Protein AF-A0A3M0LXB8-F1 (afdb_monomer_lite)

Secondary structure (DSSP, 8-state):
-HHHHTTSS-TTT--EEEE-SSPPPTTSTTGGGBTT--HHHHHHHHHHHHHHHHH---TTTHHHHHHHHTS-HHHHHHHHHTEEEE-S---HHHHHHHHHHHTTTTSTT-HHHHHHHHHHHHHHHHHHHHH-SS-----HHHHHHHHHHHHHHHSTT-PPPPPGGGGTPPPP-GGGGGSHHHHHHHHTT--HHHHHHHHHHHHHHHHHHHHHHHTT-S-TTHHHHHHHHHHHHHHHHHHH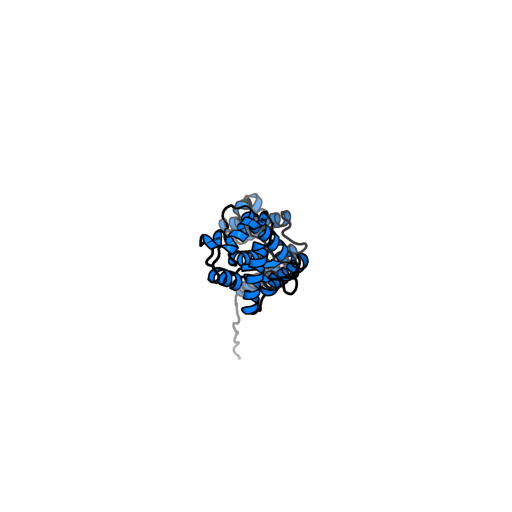HHHHHS---------PPP-

Foldseek 3Di:
DCCPVVVVDDLQPDAAEAEELADDDPPALQVLQAPPHDLVSLVSSLVNLLVCLVPDPDPVCVVVSVVQNPDDPVRNSSNSVRYHYHYNDDDPVVVLVVQLVVLCVLAPPCSSVLSVQLVVVVVVVVVCQVPDPDRDDDDPVVSVVSSNVSSLLNDLPRQDQDDLVVLPFDFDDPVCCPPPVLVVCVVVPPDPVVSRVVSRVVSSVVSSVVVCVVVVVADPCSVVVVVVVVVVVVVVVVVVVVVVPPDPPDPPPPDDDDD

Structure (mmCIF, N/CA/C/O backbone):
data_AF-A0A3M0LXB8-F1
#
_entry.id   AF-A0A3M0LXB8-F1
#
loop_
_atom_site.group_PDB
_atom_site.id
_atom_site.type_symbol
_atom_site.label_atom_id
_atom_site.label_alt_id
_atom_site.label_comp_id
_atom_site.label_asym_id
_atom_site.label_entity_id
_atom_site.label_seq_id
_atom_site.pdbx_PDB_ins_code
_atom_site.Cartn_x
_atom_site.Cartn_y
_atom_site.Cartn_z
_atom_site.occupancy
_atom_site.B_iso_or_equiv
_atom_site.auth_seq_id
_atom_site.auth_comp_id
_atom_site.auth_asym_id
_atom_site.auth_atom_id
_atom_site.pdbx_PDB_model_num
ATOM 1 N N . MET A 1 1 ? -9.587 6.852 24.096 1.00 47.56 1 MET A N 1
ATOM 2 C CA . MET A 1 1 ? -10.316 7.383 25.272 1.00 47.56 1 MET A CA 1
ATOM 3 C C . MET A 1 1 ? -10.058 8.865 25.487 1.00 47.56 1 MET A C 1
ATOM 5 O O . MET A 1 1 ? -11.022 9.609 25.468 1.00 47.56 1 MET A O 1
ATOM 9 N N . GLU A 1 2 ? -8.804 9.324 25.607 1.00 36.81 2 GLU A N 1
ATOM 10 C CA . GLU A 1 2 ? -8.502 10.775 25.663 1.00 36.81 2 GLU A CA 1
ATOM 11 C C . GLU A 1 2 ? -9.034 11.530 24.451 1.00 36.81 2 GLU A C 1
ATOM 13 O O . GLU A 1 2 ? -9.720 12.532 24.594 1.00 36.81 2 GLU A O 1
ATOM 18 N N . SER A 1 3 ? -8.842 10.956 23.271 1.00 44.88 3 SER A N 1
ATOM 19 C CA . SER A 1 3 ? -9.341 11.473 22.000 1.00 44.88 3 SER A CA 1
ATOM 20 C C . SER A 1 3 ? -10.872 11.392 21.836 1.00 44.88 3 SER A C 1
ATOM 22 O O . SER A 1 3 ? -11.422 12.080 20.984 1.00 44.88 3 SER A O 1
ATOM 24 N N . PHE A 1 4 ? -11.564 10.569 22.639 1.00 44.84 4 PHE A N 1
ATOM 25 C CA . PHE A 1 4 ? -13.033 10.440 22.622 1.00 44.84 4 PHE A CA 1
ATOM 26 C C . PHE A 1 4 ? -13.672 11.574 23.433 1.00 44.84 4 PHE A C 1
ATOM 28 O O . PHE A 1 4 ? -14.534 12.282 22.932 1.00 44.84 4 PHE A O 1
ATOM 35 N N . SER A 1 5 ? -13.164 11.822 24.645 1.00 47.28 5 SER A N 1
ATOM 36 C CA . SER A 1 5 ? -13.584 12.952 25.485 1.00 47.28 5 SER A CA 1
ATOM 37 C C . SER A 1 5 ? -13.097 14.314 24.970 1.00 47.28 5 SER A C 1
ATOM 39 O O . SER A 1 5 ? -13.725 15.328 25.243 1.00 47.28 5 SER A O 1
ATOM 41 N N . ALA A 1 6 ? -11.986 14.354 24.224 1.00 48.44 6 ALA A N 1
ATOM 42 C CA . ALA A 1 6 ? -11.424 15.580 23.650 1.00 48.44 6 ALA A CA 1
ATOM 43 C C . ALA A 1 6 ? -12.014 15.961 22.274 1.00 48.44 6 ALA A C 1
ATOM 45 O O . ALA A 1 6 ? -11.544 16.914 21.659 1.00 48.44 6 ALA A O 1
ATOM 46 N N . GLY A 1 7 ? -13.001 15.216 21.756 1.00 45.47 7 GLY A N 1
ATOM 47 C CA . GLY A 1 7 ? -13.642 15.504 20.463 1.00 45.47 7 GLY A CA 1
ATOM 48 C C . GLY A 1 7 ? -12.768 15.254 19.225 1.00 45.47 7 GLY A C 1
ATOM 49 O O . GLY A 1 7 ? -13.168 15.603 18.117 1.00 45.47 7 GLY A O 1
ATOM 50 N N . VAL A 1 8 ? -11.596 14.631 19.387 1.00 51.31 8 VAL A N 1
ATOM 51 C CA . VAL A 1 8 ? -10.677 14.279 18.287 1.00 51.31 8 VAL A CA 1
ATOM 52 C C . VAL A 1 8 ? -11.282 13.193 17.387 1.00 51.31 8 VAL A C 1
ATOM 54 O O . VAL A 1 8 ? -11.020 13.166 16.188 1.00 51.31 8 VAL A O 1
ATOM 57 N N . PHE A 1 9 ? -12.148 12.335 17.936 1.00 55.62 9 PHE A N 1
ATOM 58 C CA . PHE A 1 9 ? -12.955 11.391 17.164 1.00 55.62 9 PHE A CA 1
ATOM 59 C C . PHE A 1 9 ? -14.442 11.629 17.426 1.00 55.62 9 PHE A C 1
ATOM 61 O O . PHE A 1 9 ? -14.906 11.516 18.558 1.00 55.62 9 PHE A O 1
ATOM 68 N N . GLN A 1 10 ? -15.206 11.920 16.371 1.00 62.25 10 GLN A N 1
ATOM 69 C CA . GLN A 1 10 ? -16.665 11.939 16.451 1.00 62.25 10 GLN A CA 1
ATOM 70 C C . GLN A 1 10 ? -17.151 10.489 16.475 1.00 62.25 10 GLN A C 1
ATOM 72 O O . GLN A 1 10 ? -17.112 9.813 15.450 1.00 62.25 10 GLN A O 1
ATOM 77 N N . ALA A 1 11 ? -17.611 10.007 17.633 1.00 61.38 11 ALA A N 1
ATOM 78 C CA . ALA A 1 11 ? -18.134 8.645 17.803 1.00 61.38 11 ALA A CA 1
ATOM 79 C C . ALA A 1 11 ? -19.210 8.284 16.759 1.00 61.38 11 ALA A C 1
ATOM 81 O O . ALA A 1 11 ? -19.316 7.144 16.321 1.00 61.38 11 ALA A O 1
ATOM 82 N N . GLU A 1 12 ? -19.962 9.286 16.299 1.00 66.50 12 GLU A N 1
ATOM 83 C CA . GLU A 1 12 ? -20.973 9.157 15.249 1.00 66.50 12 GLU A CA 1
ATOM 84 C C . GLU A 1 12 ? -20.409 8.908 13.841 1.00 66.50 12 GLU A C 1
ATOM 86 O O . GLU A 1 12 ? -21.150 8.460 12.965 1.00 66.50 12 GLU A O 1
ATOM 91 N N . LYS A 1 13 ? -19.121 9.174 13.599 1.00 77.56 13 LYS A N 1
ATOM 92 C CA . LYS A 1 13 ? -18.469 9.061 12.279 1.00 77.56 13 LYS A CA 1
ATOM 93 C C . LYS A 1 13 ? -17.273 8.111 12.256 1.00 77.56 13 LYS A C 1
ATOM 95 O O . LYS A 1 13 ? -16.813 7.756 11.176 1.00 77.56 13 LYS A O 1
ATOM 100 N N . THR A 1 14 ? -16.788 7.683 13.417 1.00 81.94 14 THR A N 1
ATOM 101 C CA . THR A 1 14 ? -15.665 6.750 13.532 1.00 81.94 14 THR A CA 1
ATOM 102 C C . THR A 1 14 ? -16.172 5.331 13.769 1.00 81.94 14 THR A C 1
ATOM 104 O O . THR A 1 14 ? -17.026 5.108 14.625 1.00 81.94 14 THR A O 1
ATOM 107 N N . THR A 1 15 ? -15.621 4.372 13.026 1.00 85.81 15 THR A N 1
ATOM 108 C CA . THR A 1 15 ? -15.807 2.936 13.281 1.00 85.81 15 THR A CA 1
ATOM 109 C C . THR A 1 15 ? -14.507 2.375 13.843 1.00 85.81 15 THR A C 1
ATOM 111 O O . THR A 1 15 ? -13.428 2.690 13.343 1.00 85.81 15 THR A O 1
ATOM 114 N N . PHE A 1 16 ? -14.609 1.585 14.904 1.00 88.31 16 PHE A N 1
ATOM 115 C CA . PHE A 1 16 ? -13.487 0.977 15.603 1.00 88.31 16 PHE A CA 1
ATOM 116 C C . PHE A 1 16 ? -13.413 -0.502 15.251 1.00 88.31 16 PHE A C 1
ATOM 118 O O . PHE A 1 16 ? -14.396 -1.233 15.373 1.00 88.31 16 PHE A O 1
ATOM 125 N N . PHE A 1 17 ? -12.225 -0.946 14.865 1.00 89.19 17 PHE A N 1
ATOM 126 C CA . PHE A 1 17 ? -11.956 -2.339 14.556 1.00 89.19 17 PHE A CA 1
ATOM 127 C C . PHE A 1 17 ? -10.889 -2.860 15.509 1.00 89.19 17 PHE A C 1
ATOM 129 O O . PHE A 1 17 ? -9.810 -2.277 15.616 1.00 89.19 17 PHE A O 1
ATOM 136 N N . LEU A 1 18 ? -11.203 -3.943 16.214 1.00 90.12 18 LEU A N 1
ATOM 137 C CA . LEU A 1 18 ? -10.225 -4.706 16.976 1.00 90.12 18 LEU A CA 1
ATOM 138 C C . LEU A 1 18 ? -9.919 -5.976 16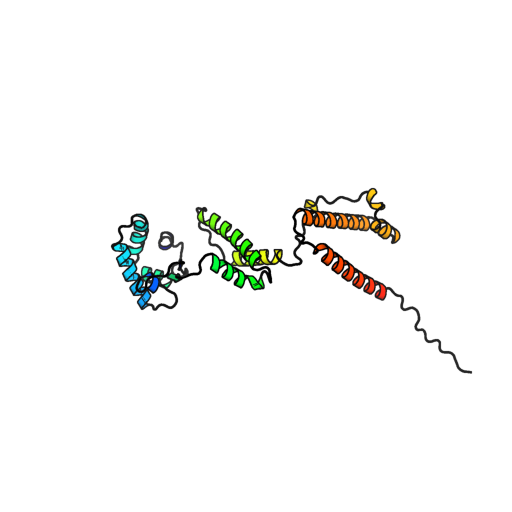.190 1.00 90.12 18 LEU A C 1
ATOM 140 O O . LEU A 1 18 ? -10.786 -6.835 16.057 1.00 90.12 18 LEU A O 1
ATOM 144 N N . ILE A 1 19 ? -8.698 -6.081 15.681 1.00 87.88 19 ILE A N 1
ATOM 145 C CA . ILE A 1 19 ? -8.245 -7.230 14.896 1.00 87.88 19 ILE A CA 1
ATOM 146 C C . ILE A 1 19 ? -7.300 -8.052 15.769 1.00 87.88 19 ILE A C 1
ATOM 148 O O . ILE A 1 19 ? -6.373 -7.505 16.369 1.00 87.88 19 ILE A O 1
ATOM 152 N N . THR A 1 20 ? -7.550 -9.355 15.874 1.00 86.25 20 THR A N 1
ATOM 153 C CA . THR A 1 20 ? -6.728 -10.272 16.668 1.00 86.25 20 THR A CA 1
ATOM 154 C C . THR A 1 20 ? -6.605 -11.638 15.999 1.00 86.25 20 THR A C 1
ATOM 156 O O . THR A 1 20 ? -7.551 -12.152 15.405 1.00 86.25 20 THR A O 1
ATOM 159 N N . THR A 1 21 ? -5.424 -12.242 16.124 1.00 86.06 21 THR A N 1
ATOM 160 C CA . THR A 1 21 ? -5.152 -13.614 15.670 1.00 86.06 21 THR A CA 1
ATOM 161 C C . THR A 1 21 ? -5.682 -14.663 16.649 1.00 86.06 21 THR A C 1
ATOM 163 O O . THR A 1 21 ? -5.862 -15.820 16.284 1.00 86.06 21 THR A O 1
ATOM 166 N N . ALA A 1 22 ? -5.959 -14.280 17.900 1.00 87.06 22 ALA A N 1
ATOM 167 C CA . ALA A 1 22 ? -6.563 -15.169 18.887 1.00 87.06 22 ALA A CA 1
ATOM 168 C C . ALA A 1 22 ? -8.074 -15.293 18.659 1.00 87.06 22 ALA A C 1
ATOM 170 O O . ALA A 1 22 ? -8.728 -14.329 18.273 1.00 87.06 22 ALA A O 1
ATOM 171 N N . THR A 1 23 ? -8.653 -16.454 18.958 1.00 88.75 23 THR A N 1
ATOM 172 C CA . THR A 1 23 ? -10.110 -16.636 18.944 1.00 88.75 23 THR A CA 1
ATOM 173 C C . THR A 1 23 ? -10.720 -16.141 20.255 1.00 88.75 23 THR A C 1
ATOM 175 O O . THR A 1 23 ? -10.297 -16.537 21.344 1.00 88.75 23 THR A O 1
ATOM 178 N N . ALA A 1 24 ? -11.745 -15.295 20.169 1.00 89.94 24 ALA A N 1
ATOM 179 C CA . ALA A 1 24 ? -12.513 -14.860 21.323 1.00 89.94 24 ALA A CA 1
ATOM 180 C C . ALA A 1 24 ? -13.326 -16.033 21.891 1.00 89.94 24 ALA A C 1
ATOM 182 O O . ALA A 1 24 ? -14.064 -16.720 21.176 1.00 89.94 24 ALA A O 1
ATOM 183 N N . VAL A 1 25 ? -13.213 -16.244 23.203 1.00 91.56 25 VAL A N 1
ATOM 184 C CA . VAL A 1 25 ? -13.928 -17.316 23.906 1.00 91.56 25 VAL A CA 1
ATOM 185 C C . VAL A 1 25 ? -15.437 -17.098 23.787 1.00 91.56 25 VAL A C 1
ATOM 187 O O . VAL A 1 25 ? -15.925 -15.975 23.945 1.00 91.56 25 VAL A O 1
ATOM 190 N N . ALA A 1 26 ? -16.188 -18.167 23.521 1.00 87.69 26 ALA A N 1
ATOM 191 C CA . ALA A 1 26 ? -17.645 -18.106 23.439 1.00 87.69 26 ALA A CA 1
ATOM 192 C C . ALA A 1 26 ? -18.253 -17.539 24.736 1.00 87.69 26 ALA A C 1
ATOM 194 O O . ALA A 1 26 ? -17.826 -17.884 25.835 1.00 87.69 26 ALA A O 1
ATOM 195 N N . GLY A 1 27 ? -19.231 -16.641 24.604 1.00 86.69 27 GLY A N 1
ATOM 196 C CA . GLY A 1 27 ? -19.863 -15.962 25.743 1.00 86.69 27 GLY A CA 1
ATOM 197 C C . GLY A 1 27 ? -19.048 -14.814 26.351 1.00 86.69 27 GLY A C 1
ATOM 198 O O . GLY A 1 27 ? -19.575 -14.092 27.190 1.00 86.69 27 GLY A O 1
ATOM 199 N N . SER A 1 28 ? -17.802 -14.594 25.915 1.00 91.00 28 SER A N 1
ATOM 200 C CA . SER A 1 28 ? -17.034 -13.410 26.315 1.00 91.00 28 SER A CA 1
ATOM 201 C C . SER A 1 28 ? -17.601 -12.127 25.701 1.00 91.00 28 SER A C 1
ATOM 203 O O . SER A 1 28 ? -18.252 -12.151 24.652 1.00 91.00 28 SER A O 1
ATOM 205 N N . ALA A 1 29 ? -17.275 -10.985 26.312 1.00 91.50 29 ALA A N 1
ATOM 206 C CA . ALA A 1 29 ? -17.636 -9.678 25.770 1.00 91.50 29 ALA A CA 1
ATOM 207 C C . ALA A 1 29 ? -17.135 -9.475 24.329 1.00 91.50 29 ALA A C 1
ATOM 209 O O . ALA A 1 29 ? -17.855 -8.932 23.499 1.00 91.50 29 ALA A O 1
ATOM 210 N N . LEU A 1 30 ? -15.925 -9.952 24.008 1.00 91.12 30 LEU A N 1
ATOM 211 C CA . LEU A 1 30 ? -15.340 -9.810 22.671 1.00 91.12 30 LEU A CA 1
ATOM 212 C C . LEU A 1 30 ? -16.082 -10.642 21.619 1.00 91.12 30 LEU A C 1
ATOM 214 O O . LEU A 1 30 ? -16.322 -10.152 20.519 1.00 91.12 30 LEU A O 1
ATOM 218 N N . ALA A 1 31 ? -16.513 -11.861 21.960 1.00 92.06 31 ALA A N 1
ATOM 219 C CA . ALA A 1 31 ? -17.315 -12.685 21.052 1.00 92.06 31 ALA A CA 1
ATOM 220 C C . ALA A 1 31 ? -18.673 -12.034 20.728 1.00 92.06 31 ALA A C 1
ATOM 222 O O . ALA A 1 31 ? -19.192 -12.198 19.625 1.00 92.06 31 ALA A O 1
ATOM 223 N N . LYS A 1 32 ? -19.218 -11.248 21.665 1.00 93.25 32 LYS A N 1
ATOM 224 C CA . LYS A 1 32 ? -20.461 -10.474 21.513 1.00 93.25 32 LYS A CA 1
ATOM 225 C C . LYS A 1 32 ? -20.290 -9.132 20.791 1.00 93.25 32 LYS A C 1
ATOM 227 O O . LYS A 1 32 ? -21.259 -8.395 20.631 1.00 93.25 32 LYS A O 1
ATOM 232 N N . LEU A 1 33 ? -19.078 -8.827 20.330 1.00 93.06 33 LEU A N 1
ATOM 233 C CA . LEU A 1 33 ? -18.763 -7.664 19.497 1.00 93.06 33 LEU A CA 1
ATOM 234 C C . LEU A 1 33 ? -18.306 -8.060 18.083 1.00 93.06 33 LEU A C 1
ATOM 236 O O . LEU A 1 33 ? -17.822 -7.205 17.342 1.00 93.06 33 LEU A O 1
ATOM 240 N N . ARG A 1 34 ? -18.457 -9.335 17.695 1.00 92.56 34 ARG A N 1
ATOM 241 C CA . ARG A 1 34 ? -18.160 -9.813 16.336 1.00 92.56 34 ARG A CA 1
ATOM 242 C C . ARG A 1 34 ? -19.047 -9.152 15.280 1.00 92.56 34 ARG A C 1
ATOM 244 O O . ARG A 1 34 ? -20.083 -8.553 15.575 1.00 92.56 34 ARG A O 1
ATOM 251 N N . GLU A 1 35 ? -18.645 -9.275 14.023 1.00 87.88 35 GLU A N 1
ATOM 252 C CA . GLU A 1 35 ? -19.483 -8.865 12.901 1.00 87.88 35 GLU A CA 1
ATOM 253 C C . GLU A 1 35 ? -20.816 -9.644 12.885 1.00 87.88 35 GLU A C 1
ATOM 255 O O . GLU A 1 35 ? -20.870 -10.825 13.223 1.00 87.88 35 GLU A O 1
ATOM 260 N N . GLY A 1 36 ? -21.917 -8.966 12.544 1.00 84.62 36 GLY A N 1
ATOM 261 C CA . GLY A 1 36 ? -23.245 -9.587 12.416 1.00 84.62 36 GLY A CA 1
ATOM 262 C C . GLY A 1 36 ? -23.999 -9.882 13.723 1.00 84.62 36 GLY A C 1
ATOM 263 O O . GLY A 1 36 ? -25.126 -10.372 13.665 1.00 84.62 36 GLY A O 1
ATOM 264 N N . VAL A 1 37 ? -23.435 -9.570 14.895 1.00 88.69 37 VAL A N 1
ATOM 265 C CA . VAL A 1 37 ? -24.106 -9.770 16.196 1.00 88.69 37 VAL A CA 1
ATOM 266 C C . VAL A 1 37 ? -25.282 -8.813 16.418 1.00 88.69 37 VAL A C 1
ATOM 268 O O . VAL A 1 37 ? -25.315 -7.691 15.899 1.00 88.69 37 VAL A O 1
ATOM 271 N N . SER A 1 38 ? -26.245 -9.242 17.235 1.00 90.94 38 SER A N 1
ATOM 272 C CA . SER A 1 38 ? -27.451 -8.463 17.524 1.00 90.94 38 SER A CA 1
ATOM 273 C C . SER A 1 38 ? -27.174 -7.262 18.441 1.00 90.94 38 SER A C 1
ATOM 275 O O . SER A 1 38 ? -26.176 -7.207 19.161 1.00 90.94 38 SER A O 1
ATOM 277 N N . GLN A 1 39 ? -28.095 -6.291 18.478 1.00 87.44 39 GLN A N 1
ATOM 278 C CA . GLN A 1 39 ? -28.020 -5.187 19.450 1.00 87.44 39 GLN A CA 1
ATOM 279 C C . GLN A 1 39 ? -28.103 -5.680 20.902 1.00 87.44 39 GLN A C 1
ATOM 281 O O . GLN A 1 39 ? -27.520 -5.070 21.797 1.00 87.44 39 GLN A O 1
ATOM 286 N N . GLN A 1 40 ? -28.789 -6.803 21.133 1.00 89.12 40 GLN A N 1
ATOM 287 C CA . GLN A 1 40 ? -28.869 -7.431 22.447 1.00 89.12 40 GLN A CA 1
ATOM 288 C C . GLN A 1 40 ? -27.506 -7.993 22.876 1.00 89.12 40 GLN A C 1
ATOM 290 O O . GLN A 1 40 ? -27.078 -7.750 24.002 1.00 89.12 40 GLN A O 1
ATOM 295 N N . ASP A 1 41 ? -26.772 -8.637 21.964 1.00 91.75 41 ASP A N 1
ATOM 296 C CA . ASP A 1 41 ? -25.408 -9.106 22.236 1.00 91.75 41 ASP A CA 1
ATOM 297 C C . ASP A 1 41 ? -24.471 -7.951 22.589 1.00 91.75 41 ASP A C 1
ATOM 299 O O . ASP A 1 41 ? -23.708 -8.047 23.547 1.00 91.75 41 ASP A O 1
ATOM 303 N N . ARG A 1 42 ? -24.569 -6.824 21.874 1.00 91.50 42 ARG A N 1
ATOM 304 C CA . ARG A 1 42 ? -23.755 -5.631 22.163 1.00 91.50 42 ARG A CA 1
ATOM 305 C C . ARG A 1 42 ? -24.072 -5.023 23.529 1.00 91.50 42 ARG A C 1
ATOM 307 O O . ARG A 1 42 ? -23.169 -4.513 24.189 1.00 91.50 42 ARG A O 1
ATOM 314 N N . LYS A 1 43 ? -25.332 -5.090 23.970 1.00 91.06 43 LYS A N 1
ATOM 315 C CA . LYS A 1 43 ? -25.731 -4.674 25.320 1.00 91.06 43 LYS A CA 1
ATOM 316 C C . LYS A 1 43 ? -25.145 -5.607 26.381 1.00 91.06 43 LYS A C 1
ATOM 318 O O . LYS A 1 43 ? -24.548 -5.134 27.337 1.00 91.06 43 LYS A O 1
ATOM 323 N N . GLU A 1 44 ? -25.230 -6.915 26.174 1.00 92.81 44 GLU A N 1
ATOM 324 C CA . GLU A 1 44 ? -24.613 -7.892 27.077 1.00 92.81 44 GLU A CA 1
ATOM 325 C C . GLU A 1 44 ? -23.082 -7.751 27.113 1.00 92.81 44 GLU A C 1
ATOM 327 O O . GLU A 1 44 ? -22.469 -7.886 28.170 1.00 92.81 44 GLU A O 1
ATOM 332 N N . ALA A 1 45 ? -22.452 -7.405 25.986 1.00 93.31 45 ALA A N 1
ATOM 333 C CA . ALA A 1 45 ? -21.031 -7.073 25.945 1.00 93.31 45 ALA A CA 1
ATOM 334 C C . ALA A 1 45 ? -20.701 -5.844 26.805 1.00 93.31 45 ALA A C 1
ATOM 336 O O . ALA A 1 45 ? -19.676 -5.846 27.484 1.00 93.31 45 ALA A O 1
ATOM 337 N N . LEU A 1 46 ? -21.556 -4.812 26.805 1.00 93.50 46 LEU A N 1
ATOM 338 C CA . LEU A 1 46 ? -21.383 -3.630 27.654 1.00 93.50 46 LEU A CA 1
ATOM 339 C C . LEU A 1 46 ? -21.378 -4.003 29.137 1.00 93.50 46 LEU A C 1
ATOM 341 O O . LEU A 1 46 ? -20.490 -3.564 29.871 1.00 93.50 46 LEU A O 1
ATOM 345 N N . ASP A 1 47 ? -22.344 -4.818 29.555 1.00 93.38 47 ASP A N 1
ATOM 346 C CA . ASP A 1 47 ? -22.493 -5.241 30.947 1.00 93.38 47 ASP A CA 1
ATOM 347 C C . ASP A 1 47 ? -21.264 -6.049 31.399 1.00 93.38 47 ASP A C 1
ATOM 349 O O . ASP A 1 47 ? -20.648 -5.730 32.418 1.00 93.38 47 ASP A O 1
ATOM 353 N N . LEU A 1 48 ? -20.821 -7.008 30.575 1.00 94.06 48 LEU A N 1
ATOM 354 C CA . LEU A 1 48 ? -19.608 -7.795 30.825 1.00 94.06 48 LEU A CA 1
ATOM 355 C C . LEU A 1 48 ? -18.339 -6.926 30.884 1.00 94.06 48 LEU A C 1
ATOM 357 O O . LEU A 1 48 ? -17.466 -7.158 31.720 1.00 94.06 48 LEU A O 1
ATOM 361 N N . LEU A 1 49 ? -18.216 -5.919 30.011 1.00 93.00 49 LEU A N 1
ATOM 362 C CA . LEU A 1 49 ? -17.065 -5.009 30.006 1.00 93.00 49 LEU A CA 1
ATOM 363 C C . LEU A 1 49 ? -17.048 -4.089 31.225 1.00 93.00 49 LEU A C 1
ATOM 365 O O . LEU A 1 49 ? -15.968 -3.806 31.741 1.00 93.00 49 LEU A O 1
ATOM 369 N N . ARG A 1 50 ? -18.210 -3.618 31.689 1.00 93.69 50 ARG A N 1
ATOM 370 C CA . ARG A 1 50 ? -18.309 -2.803 32.909 1.00 93.69 50 ARG A CA 1
ATOM 371 C C . ARG A 1 50 ? -17.961 -3.615 34.145 1.00 93.69 50 ARG A C 1
ATOM 373 O O . ARG A 1 50 ? -17.114 -3.172 34.914 1.00 93.69 50 ARG A O 1
ATOM 380 N N . GLN A 1 51 ? -18.507 -4.823 34.262 1.00 93.50 51 GLN A N 1
ATOM 381 C CA . GLN A 1 51 ? -18.160 -5.741 35.342 1.00 93.50 51 GLN A CA 1
ATOM 382 C C . GLN A 1 51 ? -16.646 -6.006 35.376 1.00 93.50 51 GLN A C 1
ATOM 384 O O . GLN A 1 51 ? -15.993 -5.779 36.392 1.00 93.50 51 GLN A O 1
ATOM 389 N N . ALA A 1 52 ? -16.053 -6.379 34.237 1.00 91.50 52 ALA A N 1
ATOM 390 C CA . ALA A 1 52 ? -14.609 -6.590 34.146 1.00 91.50 52 ALA A CA 1
ATOM 391 C C . ALA A 1 52 ? -13.803 -5.310 34.444 1.00 91.50 52 ALA A C 1
ATOM 393 O O . ALA A 1 52 ? -12.693 -5.373 34.982 1.00 91.50 52 ALA A O 1
ATOM 394 N N . ALA A 1 53 ? -14.336 -4.136 34.093 1.00 90.56 53 ALA A N 1
ATOM 395 C CA . ALA A 1 53 ? -13.694 -2.863 34.379 1.00 90.56 53 ALA A CA 1
ATOM 396 C C . ALA A 1 53 ? -13.706 -2.512 35.876 1.00 90.56 53 ALA A C 1
ATOM 398 O O . ALA A 1 53 ? -12.764 -1.860 36.329 1.00 90.56 53 ALA A O 1
ATOM 399 N N . GLU A 1 54 ? -14.715 -2.945 36.627 1.00 91.81 54 GLU A N 1
ATOM 400 C CA . GLU A 1 54 ? -14.826 -2.753 38.078 1.00 91.81 54 GLU A CA 1
ATOM 401 C C . GLU A 1 54 ? -13.992 -3.776 38.860 1.00 91.81 54 GLU A C 1
ATOM 403 O O . GLU A 1 54 ? -13.258 -3.392 39.768 1.00 91.81 54 GLU A O 1
ATOM 408 N N . GLU A 1 55 ? -14.039 -5.050 38.465 1.00 92.38 55 GLU A N 1
ATOM 409 C CA . GLU A 1 55 ? -13.386 -6.164 39.173 1.00 92.38 55 GLU A CA 1
ATOM 410 C C . GLU A 1 55 ? -11.873 -6.261 38.927 1.00 92.38 55 GLU A C 1
ATOM 412 O O . GLU A 1 55 ? -11.164 -6.955 39.651 1.00 92.38 55 GLU A O 1
ATOM 417 N N . SER A 1 56 ? -11.347 -5.619 37.881 1.00 90.06 56 SER A N 1
ATOM 418 C CA . SER A 1 56 ? -9.935 -5.774 37.532 1.00 90.06 56 SER A CA 1
ATOM 419 C C . SER A 1 56 ? -8.996 -4.999 38.468 1.00 90.06 56 SER A C 1
ATOM 421 O O . SER A 1 56 ? -9.131 -3.793 38.678 1.00 90.06 56 SER A O 1
ATOM 423 N N . ASP A 1 57 ? -7.912 -5.647 38.889 1.00 89.12 57 ASP A N 1
ATOM 424 C CA . ASP A 1 57 ? -6.857 -5.017 39.700 1.00 89.12 57 ASP A CA 1
ATOM 425 C C . ASP A 1 57 ? -5.665 -4.526 38.859 1.00 89.12 57 ASP A C 1
ATOM 427 O O . ASP A 1 57 ? -4.651 -4.049 39.381 1.00 89.12 57 ASP A O 1
ATOM 431 N N . ASN A 1 58 ? -5.749 -4.644 37.527 1.00 89.50 58 ASN A N 1
ATOM 432 C CA . ASN A 1 58 ? -4.621 -4.349 36.651 1.00 89.50 58 ASN A CA 1
ATOM 433 C C . ASN A 1 58 ? -4.318 -2.841 36.632 1.00 89.50 58 ASN A C 1
ATOM 435 O O . ASN A 1 58 ? -5.123 -2.023 36.166 1.00 89.50 58 ASN A O 1
ATOM 439 N N . LYS A 1 59 ? -3.121 -2.486 37.114 1.00 88.44 59 LYS A N 1
ATOM 440 C CA . LYS A 1 59 ? -2.642 -1.103 37.220 1.00 88.44 59 LYS A CA 1
ATOM 441 C C . LYS A 1 59 ? -2.404 -0.443 35.858 1.00 88.44 59 LYS A C 1
ATOM 443 O O . LYS A 1 59 ? -2.603 0.762 35.747 1.00 88.44 59 LYS A O 1
ATOM 448 N N . MET A 1 60 ? -2.040 -1.206 34.822 1.00 86.94 60 MET A N 1
ATOM 449 C CA . MET A 1 60 ? -1.773 -0.664 33.480 1.00 86.94 60 MET A CA 1
ATOM 450 C C . MET A 1 60 ? -3.048 -0.169 32.789 1.00 86.94 60 MET A C 1
ATOM 452 O O . MET A 1 60 ? -3.016 0.823 32.068 1.00 86.94 60 MET A O 1
ATOM 456 N N . THR A 1 61 ? -4.187 -0.825 33.027 1.00 87.31 61 THR A N 1
ATOM 457 C CA . THR A 1 61 ? -5.467 -0.471 32.390 1.00 87.31 61 THR A CA 1
ATOM 458 C C . THR A 1 61 ? -6.352 0.420 33.263 1.00 87.31 61 THR A C 1
ATOM 460 O O . THR A 1 61 ? -7.382 0.899 32.789 1.00 87.31 61 THR A O 1
ATOM 463 N N . ALA A 1 62 ? -5.965 0.689 34.516 1.00 88.81 62 ALA A N 1
ATOM 464 C CA . ALA A 1 62 ? -6.775 1.420 35.496 1.00 88.81 62 ALA A CA 1
ATOM 465 C C . ALA A 1 62 ? -7.244 2.801 34.997 1.00 88.81 62 ALA A C 1
ATOM 467 O O . ALA A 1 62 ? -8.414 3.154 35.150 1.00 88.81 62 ALA A O 1
ATOM 468 N N . ALA A 1 63 ? -6.364 3.565 34.340 1.00 88.75 63 ALA A N 1
ATOM 469 C CA . ALA A 1 63 ? -6.713 4.876 33.789 1.00 88.75 63 ALA A CA 1
ATOM 470 C C . ALA A 1 63 ? -7.772 4.787 32.673 1.00 88.75 63 ALA A C 1
ATOM 472 O O . ALA A 1 63 ? -8.698 5.599 32.627 1.00 88.75 63 ALA A O 1
ATOM 473 N N . ALA A 1 64 ? -7.661 3.790 31.789 1.00 86.19 64 ALA A N 1
ATOM 474 C CA . ALA A 1 64 ? -8.618 3.564 30.709 1.00 86.19 64 ALA A CA 1
ATOM 475 C C . ALA A 1 64 ? -9.971 3.070 31.246 1.00 86.19 64 ALA A C 1
ATOM 477 O O . ALA A 1 64 ? -11.011 3.574 30.824 1.00 86.19 64 ALA A O 1
ATOM 478 N N . ARG A 1 65 ? -9.955 2.156 32.226 1.00 90.56 65 ARG A N 1
ATOM 479 C CA . ARG A 1 65 ? -11.162 1.647 32.897 1.00 90.56 65 ARG A CA 1
ATOM 480 C C . ARG A 1 65 ? -11.922 2.755 33.615 1.00 90.56 65 ARG A C 1
ATOM 482 O O . ARG A 1 65 ? -13.123 2.880 33.416 1.00 90.56 65 ARG A O 1
ATOM 489 N N . LYS A 1 66 ? -11.229 3.635 34.348 1.00 89.81 66 LYS A N 1
ATOM 490 C CA . LYS A 1 66 ? -11.861 4.795 35.002 1.00 89.81 66 LYS A CA 1
ATOM 491 C C . LYS A 1 66 ? -12.580 5.706 34.002 1.00 89.81 66 LYS A C 1
ATOM 493 O O . LYS A 1 66 ? -13.683 6.156 34.284 1.00 89.81 66 LYS A O 1
ATOM 498 N N . LYS A 1 67 ? -11.978 5.948 32.830 1.00 87.81 67 LYS A N 1
ATOM 499 C CA . LYS A 1 67 ? -12.607 6.732 31.749 1.00 87.81 67 LYS A CA 1
ATOM 500 C C . LYS A 1 67 ? -13.801 6.012 31.122 1.00 87.81 67 LYS A C 1
ATOM 502 O O . LYS A 1 67 ? -14.758 6.661 30.726 1.00 87.81 67 LYS A O 1
ATOM 507 N N . PHE A 1 68 ? -13.756 4.686 31.039 1.00 89.31 68 PHE A N 1
ATOM 508 C CA . PHE A 1 68 ? -14.867 3.884 30.526 1.00 89.31 68 PHE A CA 1
ATOM 509 C C . PHE A 1 68 ? -16.060 3.896 31.474 1.00 89.31 68 PHE A C 1
ATOM 511 O O . PHE A 1 68 ? -17.183 4.118 31.037 1.00 89.31 68 PHE A O 1
ATOM 518 N N . LEU A 1 69 ? -15.802 3.757 32.773 1.00 91.25 69 LEU A N 1
ATOM 519 C CA . LEU A 1 69 ? -16.830 3.825 33.810 1.00 91.25 69 LEU A CA 1
ATOM 520 C C . LEU A 1 69 ? -17.424 5.233 33.974 1.00 91.25 69 LEU A C 1
ATOM 522 O O . LEU A 1 69 ? -18.533 5.358 34.478 1.00 91.25 69 LEU A O 1
ATOM 526 N N . SER A 1 70 ? -16.729 6.289 33.534 1.00 91.75 70 SER A N 1
ATOM 527 C CA . SER A 1 70 ? -17.284 7.650 33.525 1.00 91.75 70 SER A CA 1
ATOM 528 C C . SER A 1 70 ? -18.200 7.957 32.336 1.00 91.75 70 SER A C 1
ATOM 530 O O . SER A 1 70 ? -18.799 9.029 32.325 1.00 91.75 70 SER A O 1
ATOM 532 N N . LEU A 1 71 ? -18.290 7.073 31.334 1.00 89.12 71 LEU A N 1
ATOM 533 C CA . LEU A 1 71 ? -19.205 7.254 30.205 1.00 89.12 71 LEU A CA 1
ATOM 534 C C . LEU A 1 71 ? -20.653 7.033 30.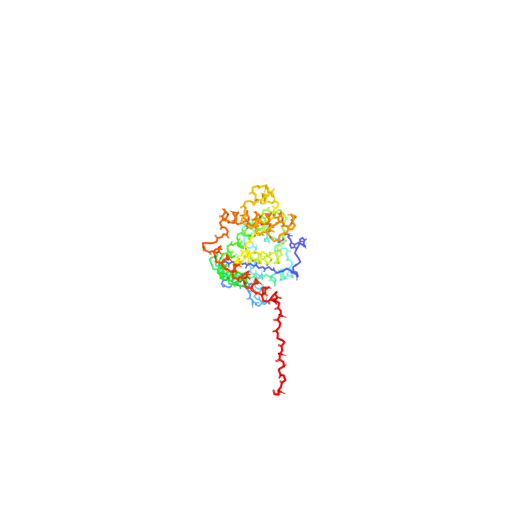648 1.00 89.12 71 LEU A C 1
ATOM 536 O O . LEU A 1 71 ? -20.958 6.087 31.382 1.00 89.12 71 LEU A O 1
ATOM 540 N N . THR A 1 72 ? -21.557 7.858 30.130 1.00 89.94 72 THR A N 1
ATOM 541 C CA . THR A 1 72 ? -22.998 7.619 30.250 1.00 89.94 72 THR A CA 1
ATOM 542 C C . THR A 1 72 ? -23.406 6.342 29.508 1.00 89.94 72 THR A C 1
ATOM 544 O O . THR A 1 72 ? -22.687 5.831 28.645 1.00 89.94 72 THR A O 1
ATOM 547 N N . ASP A 1 73 ? -24.586 5.813 29.833 1.00 88.44 73 ASP A N 1
ATOM 548 C CA . ASP A 1 73 ? -25.128 4.625 29.163 1.00 88.44 73 ASP A CA 1
ATOM 549 C C . ASP A 1 73 ? -25.247 4.804 27.647 1.00 88.44 73 ASP A C 1
ATOM 551 O O . ASP A 1 73 ? -24.927 3.889 26.889 1.00 88.44 73 ASP A O 1
ATOM 555 N N . ASP A 1 74 ? -25.663 5.987 27.202 1.00 87.50 74 ASP A N 1
ATOM 556 C CA . ASP A 1 74 ? -25.858 6.267 25.783 1.00 87.50 74 ASP A CA 1
ATOM 557 C C . ASP A 1 74 ? -24.521 6.417 25.046 1.00 87.50 74 ASP A C 1
ATOM 559 O O . ASP A 1 74 ? -24.356 5.865 23.956 1.00 87.50 74 ASP A O 1
ATOM 563 N N . GLU A 1 75 ? -23.522 7.059 25.661 1.00 88.12 75 GLU A N 1
ATOM 564 C CA . GLU A 1 75 ? -22.165 7.151 25.103 1.00 88.12 75 GLU A CA 1
ATOM 565 C C . GLU A 1 75 ? -21.499 5.777 24.983 1.00 88.12 75 GLU A C 1
ATOM 567 O O . GLU A 1 75 ? -20.883 5.466 23.959 1.00 88.12 75 GLU A O 1
ATOM 572 N N . ALA A 1 76 ? -21.636 4.932 26.008 1.00 88.81 76 ALA A N 1
ATOM 573 C CA . ALA A 1 76 ? -21.042 3.600 26.013 1.00 88.81 76 ALA A CA 1
ATOM 574 C C . ALA A 1 76 ? -21.703 2.677 24.974 1.00 88.81 76 ALA A C 1
ATOM 576 O O . ALA A 1 76 ? -21.008 1.942 24.265 1.00 88.81 76 ALA A O 1
ATOM 577 N N . ARG A 1 77 ? -23.033 2.761 24.818 1.00 89.62 77 ARG A N 1
ATOM 578 C CA . ARG A 1 77 ? -23.759 2.055 23.750 1.00 89.62 77 ARG A CA 1
ATOM 579 C C . ARG A 1 77 ? -23.355 2.549 22.369 1.00 89.62 77 ARG A C 1
ATOM 581 O O . ARG A 1 77 ? -23.129 1.722 21.488 1.00 89.62 77 ARG A O 1
ATOM 588 N N . LEU A 1 78 ? -23.220 3.862 22.172 1.00 88.50 78 LEU A N 1
ATOM 589 C CA . LEU A 1 78 ? -22.778 4.425 20.897 1.00 88.50 78 LEU A CA 1
ATOM 590 C C . LEU A 1 78 ? -21.376 3.919 20.532 1.00 88.50 78 LEU A C 1
ATOM 592 O O . LEU A 1 78 ? -21.180 3.425 19.421 1.00 88.50 78 LEU A O 1
ATOM 596 N N . LEU A 1 79 ? -20.434 3.952 21.478 1.00 88.94 79 LEU A N 1
ATOM 597 C CA . LEU A 1 79 ? -19.076 3.439 21.291 1.00 88.94 79 LEU A CA 1
ATOM 598 C C . LEU A 1 79 ? -19.072 1.960 20.876 1.00 88.94 79 LEU A C 1
ATOM 600 O O . LEU A 1 79 ? -18.451 1.596 19.874 1.00 88.94 79 LEU A O 1
ATOM 604 N N . LEU A 1 80 ? -19.789 1.105 21.611 1.00 90.25 80 LEU A N 1
ATOM 605 C CA . LEU A 1 80 ? -19.842 -0.327 21.309 1.00 90.25 80 LEU A CA 1
ATOM 606 C C . LEU A 1 80 ? -20.643 -0.644 20.049 1.00 90.25 80 LEU A C 1
ATOM 608 O O . LEU A 1 80 ? -20.321 -1.613 19.371 1.00 90.25 80 LEU A O 1
ATOM 612 N N . SER A 1 81 ? -21.627 0.174 19.668 1.00 88.94 81 SER A N 1
ATOM 613 C CA . SER A 1 81 ? -22.340 0.018 18.391 1.00 88.94 81 SER A CA 1
ATOM 614 C C . SER A 1 81 ? -21.425 0.210 17.177 1.00 88.94 81 SER A C 1
ATOM 616 O O . SER A 1 81 ? -21.698 -0.332 16.109 1.00 88.94 81 SER A O 1
ATOM 618 N N . ARG A 1 82 ? -20.325 0.952 17.353 1.00 89.75 82 ARG A N 1
ATOM 619 C CA . ARG A 1 82 ? -19.314 1.234 16.328 1.00 89.75 82 ARG A CA 1
ATOM 620 C C . ARG A 1 82 ? -18.036 0.432 16.501 1.00 89.75 82 ARG A C 1
ATOM 622 O O . ARG A 1 82 ? -17.082 0.683 15.777 1.00 89.75 82 ARG A O 1
ATOM 629 N N . THR A 1 83 ? -18.002 -0.500 17.446 1.00 91.56 83 THR A N 1
ATOM 630 C CA . THR A 1 83 ? -16.841 -1.354 17.689 1.00 91.56 83 THR A CA 1
ATOM 631 C C . THR A 1 83 ? -17.118 -2.746 17.145 1.00 91.56 83 THR A C 1
ATOM 633 O O . THR A 1 83 ? -18.096 -3.376 17.542 1.00 91.56 83 THR A O 1
ATOM 636 N N . THR A 1 84 ? -16.259 -3.236 16.260 1.00 93.62 84 THR A N 1
ATOM 637 C CA . THR A 1 84 ? -16.355 -4.586 15.696 1.00 93.62 84 THR A CA 1
ATOM 638 C C . THR A 1 84 ? -15.062 -5.340 15.966 1.00 93.62 84 THR A C 1
ATOM 640 O O . THR A 1 84 ? -13.967 -4.807 15.779 1.00 93.62 84 THR A O 1
ATOM 643 N N . VAL A 1 85 ? -15.194 -6.577 16.437 1.00 93.00 85 VAL A N 1
ATOM 644 C CA . VAL A 1 85 ? -14.076 -7.481 16.704 1.00 93.00 85 VAL A CA 1
ATOM 645 C C . VAL A 1 85 ? -13.960 -8.475 15.555 1.00 93.00 85 VAL A C 1
ATOM 647 O O . VAL A 1 85 ? -14.904 -9.212 15.277 1.00 93.00 85 VAL A O 1
ATOM 650 N N . TYR A 1 86 ? -12.788 -8.506 14.930 1.00 89.81 86 TYR A N 1
ATOM 651 C CA . TYR A 1 86 ? -12.372 -9.547 13.999 1.00 89.81 86 TYR A CA 1
ATOM 652 C C . TYR A 1 86 ? -11.361 -10.435 14.716 1.00 89.81 86 TYR A C 1
ATOM 654 O O . TYR A 1 86 ? -10.190 -10.078 14.867 1.00 89.81 86 TYR A O 1
ATOM 662 N N . ASP A 1 87 ? -11.842 -11.558 15.232 1.00 88.19 87 ASP A N 1
ATOM 663 C CA . ASP A 1 87 ? -11.015 -12.581 15.852 1.00 88.19 87 ASP A CA 1
ATOM 664 C C . ASP A 1 87 ? -10.718 -13.713 14.867 1.00 88.19 87 ASP A C 1
ATOM 666 O O . ASP A 1 87 ? -11.328 -13.788 13.802 1.00 88.19 87 ASP A O 1
ATOM 670 N N . ASN A 1 88 ? -9.765 -14.587 15.206 1.00 85.94 88 ASN A N 1
ATOM 671 C CA . ASN A 1 88 ? -9.296 -15.630 14.285 1.00 85.94 88 ASN A CA 1
ATOM 672 C C . ASN A 1 88 ? -8.843 -15.062 12.921 1.00 85.94 88 ASN A C 1
ATOM 674 O O . ASN A 1 88 ? -9.015 -15.701 11.882 1.00 85.94 88 ASN A O 1
ATOM 678 N N . HIS A 1 89 ? -8.304 -13.839 12.916 1.00 82.69 89 HIS A N 1
ATOM 679 C CA . HIS A 1 89 ? -7.787 -13.239 11.694 1.00 82.69 89 HIS A CA 1
ATOM 680 C C . HIS A 1 89 ? -6.510 -13.977 11.253 1.00 82.69 89 HIS A C 1
ATOM 682 O O . HIS A 1 89 ? -5.733 -14.381 12.131 1.00 82.69 89 HIS A O 1
ATOM 688 N N . PRO A 1 90 ? -6.273 -14.144 9.935 1.00 74.56 90 PRO A N 1
ATOM 689 C CA . PRO A 1 90 ? -5.074 -14.781 9.402 1.00 74.56 90 PRO A CA 1
ATOM 690 C C . PRO A 1 90 ? -3.776 -14.285 10.049 1.00 74.56 90 PRO A C 1
ATOM 692 O O . PRO A 1 90 ? -3.642 -13.110 10.414 1.00 74.56 90 PRO A O 1
ATOM 695 N N . ASN A 1 91 ? -2.828 -15.210 10.217 1.00 73.81 91 ASN A N 1
ATOM 696 C CA . ASN A 1 91 ? -1.505 -14.894 10.748 1.00 73.81 91 ASN A CA 1
ATOM 697 C C . ASN A 1 91 ? -0.648 -14.197 9.674 1.00 73.81 91 ASN A C 1
ATOM 699 O O . ASN A 1 91 ? -1.056 -14.083 8.524 1.00 73.81 91 ASN A O 1
ATOM 703 N N . LEU A 1 92 ? 0.555 -13.746 10.041 1.00 66.12 92 LEU A N 1
ATOM 704 C CA . LEU A 1 92 ? 1.426 -12.978 9.142 1.00 66.12 92 LEU A CA 1
ATOM 705 C C . LEU A 1 92 ? 1.674 -13.663 7.782 1.00 66.12 92 LEU A C 1
ATOM 707 O O . LEU A 1 92 ? 1.723 -12.981 6.768 1.00 66.12 92 LEU A O 1
ATOM 711 N N . THR A 1 93 ? 1.781 -14.994 7.755 1.00 63.38 93 THR A N 1
ATOM 712 C CA . THR A 1 93 ? 2.013 -15.776 6.526 1.00 63.38 93 THR A CA 1
ATOM 713 C C . THR A 1 93 ? 0.798 -15.753 5.602 1.00 63.38 93 THR A C 1
ATOM 715 O O . THR A 1 93 ? 0.936 -15.623 4.390 1.00 63.38 93 THR A O 1
ATOM 718 N N . ASP A 1 94 ? -0.396 -15.858 6.182 1.00 73.88 94 ASP A N 1
ATOM 719 C CA . ASP A 1 94 ? -1.651 -15.888 5.432 1.00 73.88 94 ASP A CA 1
ATOM 720 C C . ASP A 1 94 ? -1.988 -14.486 4.887 1.00 73.88 94 ASP A C 1
ATOM 722 O O . ASP A 1 94 ? -2.425 -14.344 3.746 1.00 73.88 94 ASP A O 1
ATOM 726 N N . VAL A 1 95 ? -1.669 -13.434 5.653 1.00 80.94 95 VAL A N 1
ATOM 727 C CA . VAL A 1 95 ? -1.867 -12.032 5.244 1.00 80.94 95 VAL A CA 1
ATOM 728 C C . VAL A 1 95 ? -1.074 -11.685 3.981 1.00 80.94 95 VAL A C 1
ATOM 730 O O . VAL A 1 95 ? -1.576 -10.940 3.142 1.00 80.94 95 VAL A O 1
ATOM 733 N N . THR A 1 96 ? 0.135 -12.225 3.798 1.00 82.44 96 THR A N 1
ATOM 734 C CA . THR A 1 96 ? 0.898 -12.002 2.558 1.00 82.44 96 THR A CA 1
ATOM 735 C C . THR A 1 96 ? 0.138 -12.530 1.343 1.00 82.44 96 THR A C 1
ATOM 737 O O . THR A 1 96 ? 0.027 -11.821 0.345 1.00 82.44 96 THR A O 1
ATOM 740 N N . SER A 1 97 ? -0.454 -13.724 1.442 1.00 86.31 97 SER A N 1
ATOM 741 C CA . SER A 1 97 ? -1.230 -14.302 0.339 1.00 86.31 97 SER A CA 1
ATOM 742 C C . SER A 1 97 ? -2.498 -13.502 0.017 1.00 86.31 97 SER A C 1
ATOM 744 O O . SER A 1 97 ? -2.837 -13.335 -1.156 1.00 86.31 97 SER A O 1
ATOM 746 N N . ASP A 1 98 ? -3.142 -12.924 1.034 1.00 88.06 98 ASP A N 1
ATOM 747 C CA . ASP A 1 98 ? -4.292 -12.034 0.848 1.00 88.06 98 ASP A CA 1
ATOM 748 C C . ASP A 1 98 ? -3.880 -10.735 0.132 1.00 88.06 98 ASP A C 1
ATOM 750 O O . ASP A 1 98 ? -4.552 -10.287 -0.798 1.00 88.06 98 ASP A O 1
ATOM 754 N N . ILE A 1 99 ? -2.736 -10.147 0.509 1.00 90.00 99 ILE A N 1
ATOM 755 C CA . ILE A 1 99 ? -2.191 -8.955 -0.160 1.00 90.00 99 ILE A CA 1
ATOM 756 C C . ILE A 1 99 ? -1.865 -9.265 -1.625 1.00 90.00 99 ILE A C 1
ATOM 758 O O . ILE A 1 99 ? -2.200 -8.476 -2.509 1.00 90.00 99 ILE A O 1
ATOM 762 N N . GLU A 1 100 ? -1.231 -10.403 -1.906 1.00 90.94 100 GLU A N 1
ATOM 763 C CA . GLU A 1 100 ? -0.915 -10.816 -3.277 1.00 90.94 100 GLU A CA 1
ATOM 764 C C . GLU A 1 100 ? -2.173 -10.936 -4.148 1.00 90.94 100 GLU A C 1
ATOM 766 O O . GLU A 1 100 ? -2.164 -10.485 -5.298 1.00 90.94 100 GLU A O 1
ATOM 771 N N . ALA A 1 101 ? -3.261 -11.486 -3.598 1.00 91.00 101 ALA A N 1
ATOM 772 C CA . ALA A 1 101 ? -4.537 -11.626 -4.297 1.00 91.00 101 ALA A CA 1
ATOM 773 C C . ALA A 1 101 ? -5.142 -10.267 -4.697 1.00 91.00 101 ALA A C 1
ATOM 775 O O . ALA A 1 101 ? -5.646 -10.118 -5.813 1.00 91.00 101 ALA A O 1
ATOM 776 N N . GLU A 1 102 ? -5.024 -9.251 -3.839 1.00 91.94 102 GLU A N 1
ATOM 777 C CA . GLU A 1 102 ? -5.485 -7.884 -4.127 1.00 91.94 102 GLU A CA 1
ATOM 778 C C . GLU A 1 102 ? -4.612 -7.163 -5.175 1.00 91.94 102 GLU A C 1
ATOM 780 O O . GLU A 1 102 ? -5.058 -6.234 -5.855 1.00 91.94 102 GLU A O 1
ATOM 785 N N . LEU A 1 103 ? -3.361 -7.599 -5.363 1.00 92.25 103 LEU A N 1
ATOM 786 C CA . LEU A 1 103 ? -2.398 -6.963 -6.268 1.00 92.25 103 LEU A CA 1
ATOM 787 C C . LEU A 1 103 ? -2.368 -7.560 -7.681 1.00 92.25 103 LEU A C 1
ATOM 789 O O . LEU A 1 103 ? -1.598 -7.086 -8.522 1.00 92.25 103 LEU A O 1
ATOM 793 N N . VAL A 1 104 ? -3.224 -8.538 -7.991 1.00 90.62 104 VAL A N 1
ATOM 794 C CA . VAL A 1 104 ? -3.259 -9.226 -9.299 1.00 90.62 104 VAL A CA 1
ATOM 795 C C . VAL A 1 104 ? -3.383 -8.257 -10.477 1.00 90.62 104 VAL A C 1
ATOM 797 O O . VAL A 1 104 ? -2.711 -8.434 -11.494 1.00 90.62 104 VAL A O 1
ATOM 800 N N . LEU A 1 105 ? -4.205 -7.212 -10.349 1.00 86.75 105 LEU A N 1
ATOM 801 C CA . LEU A 1 105 ? -4.372 -6.201 -11.401 1.00 86.75 105 LEU A CA 1
ATOM 802 C C . LEU A 1 105 ? -3.220 -5.187 -11.450 1.00 86.75 105 LEU A C 1
ATOM 804 O O . LEU A 1 105 ? -2.961 -4.595 -12.496 1.00 86.75 105 LEU A O 1
ATOM 808 N N . VAL A 1 106 ? -2.538 -4.984 -10.324 1.00 86.56 106 VAL A N 1
ATOM 809 C CA . VAL A 1 106 ? -1.468 -3.996 -10.162 1.00 86.56 106 VAL A CA 1
ATOM 810 C C . VAL A 1 106 ? -0.149 -4.518 -10.729 1.00 86.56 106 VAL A C 1
ATOM 812 O O . VAL A 1 106 ? 0.535 -3.800 -11.459 1.00 86.56 106 VAL A O 1
ATOM 815 N N . ALA A 1 107 ? 0.190 -5.773 -10.434 1.00 84.06 107 ALA A N 1
ATOM 816 C CA . ALA A 1 107 ? 1.426 -6.415 -10.871 1.00 84.06 107 ALA A CA 1
ATOM 817 C C . ALA A 1 107 ? 1.161 -7.831 -11.421 1.00 84.06 107 ALA A C 1
ATOM 819 O O . ALA A 1 107 ? 1.526 -8.824 -10.784 1.00 84.06 107 ALA A O 1
ATOM 820 N N . PRO A 1 108 ? 0.546 -7.956 -12.614 1.00 82.56 108 PRO A N 1
ATOM 821 C CA . PRO A 1 108 ? 0.214 -9.257 -13.186 1.00 82.56 108 PRO A CA 1
ATOM 822 C C . PRO A 1 108 ? 1.452 -10.151 -13.328 1.00 82.56 108 PRO A C 1
ATOM 824 O O . PRO A 1 108 ? 2.411 -9.803 -14.021 1.00 82.56 108 PRO A O 1
ATOM 827 N N . GLY A 1 109 ? 1.428 -11.314 -12.673 1.00 80.44 109 GLY A N 1
ATOM 828 C CA . GLY A 1 109 ? 2.531 -12.281 -12.687 1.00 80.44 109 GLY A CA 1
ATOM 829 C C . GLY A 1 109 ? 3.759 -11.896 -11.850 1.00 80.44 109 GLY A C 1
ATOM 830 O O . GLY A 1 109 ? 4.782 -12.562 -11.977 1.00 80.44 109 GLY A O 1
ATOM 831 N N . LYS A 1 110 ? 3.676 -10.834 -11.034 1.00 81.19 110 LYS A N 1
ATOM 832 C CA . LYS A 1 110 ? 4.714 -10.386 -10.082 1.00 81.19 110 LYS A CA 1
ATOM 833 C C . LYS A 1 110 ? 4.093 -9.900 -8.759 1.00 81.19 110 LYS A C 1
ATOM 835 O O . LYS A 1 110 ? 4.549 -8.919 -8.168 1.00 81.19 110 LYS A O 1
ATOM 840 N N . THR A 1 111 ? 2.985 -10.516 -8.350 1.00 87.25 111 THR A N 1
ATOM 841 C CA . THR A 1 111 ? 2.195 -10.106 -7.178 1.00 87.25 111 THR A CA 1
ATOM 842 C C . THR A 1 111 ? 2.958 -10.289 -5.873 1.00 87.25 111 THR A C 1
ATOM 844 O O . THR A 1 111 ? 2.867 -9.431 -5.002 1.00 87.25 111 THR A O 1
ATOM 847 N N . ASP A 1 112 ? 3.762 -11.345 -5.783 1.00 84.06 112 ASP A N 1
ATOM 848 C CA . ASP A 1 112 ? 4.667 -11.651 -4.673 1.00 84.06 112 ASP A CA 1
ATOM 849 C C . ASP A 1 112 ? 5.668 -10.513 -4.425 1.00 84.06 112 ASP A C 1
ATOM 851 O O . ASP A 1 112 ? 5.802 -9.992 -3.315 1.00 84.06 112 ASP A O 1
ATOM 855 N N . LEU A 1 113 ? 6.328 -10.052 -5.488 1.00 79.88 113 LEU A N 1
ATOM 856 C CA . LEU A 1 113 ? 7.309 -8.977 -5.410 1.00 79.88 113 LEU A CA 1
ATOM 857 C C . LEU A 1 113 ? 6.641 -7.624 -5.122 1.00 79.88 113 LEU A C 1
ATOM 859 O O . LEU A 1 113 ? 7.170 -6.811 -4.361 1.00 79.88 113 LEU A O 1
ATOM 863 N N . ALA A 1 114 ? 5.455 -7.389 -5.690 1.00 85.81 114 ALA A N 1
ATOM 864 C CA . ALA A 1 114 ? 4.665 -6.196 -5.403 1.00 85.81 114 ALA A CA 1
ATOM 865 C C . ALA A 1 114 ? 4.225 -6.133 -3.933 1.00 85.81 114 ALA A C 1
ATOM 867 O O . ALA A 1 114 ? 4.317 -5.068 -3.316 1.00 85.81 114 ALA A O 1
ATOM 868 N N . ALA A 1 115 ? 3.799 -7.267 -3.368 1.00 91.25 115 ALA A N 1
ATOM 869 C CA . ALA A 1 115 ? 3.409 -7.385 -1.969 1.00 91.25 115 ALA A CA 1
ATOM 870 C C . ALA A 1 115 ? 4.584 -7.058 -1.039 1.00 91.25 115 ALA A C 1
ATOM 872 O O . ALA A 1 115 ? 4.436 -6.211 -0.159 1.00 91.25 115 ALA A O 1
ATOM 873 N N . GLN A 1 116 ? 5.773 -7.613 -1.299 1.00 85.44 116 GLN A N 1
ATOM 874 C CA . GLN A 1 116 ? 6.984 -7.329 -0.514 1.00 85.44 116 GLN A CA 1
ATOM 875 C C . GLN A 1 116 ? 7.349 -5.835 -0.509 1.00 85.44 116 GLN A C 1
ATOM 877 O O . GLN A 1 116 ? 7.692 -5.269 0.532 1.00 85.44 116 GLN A O 1
ATOM 882 N N . TYR A 1 117 ? 7.263 -5.164 -1.663 1.00 81.75 117 TYR A N 1
ATOM 883 C CA . TYR A 1 117 ? 7.559 -3.729 -1.757 1.00 81.75 117 TYR A CA 1
ATOM 884 C C . TYR A 1 117 ? 6.513 -2.874 -1.043 1.00 81.75 117 TYR A C 1
ATOM 886 O O . TYR A 1 117 ? 6.864 -1.893 -0.376 1.00 81.75 117 TYR A O 1
ATOM 894 N N . LEU A 1 118 ? 5.237 -3.242 -1.166 1.00 90.38 118 LEU A N 1
ATOM 895 C CA . LEU A 1 118 ? 4.150 -2.529 -0.511 1.00 90.38 118 LEU A CA 1
ATOM 896 C C . LEU A 1 118 ? 4.227 -2.695 1.009 1.00 90.38 118 LEU A C 1
ATOM 898 O O . LEU A 1 118 ? 4.092 -1.707 1.730 1.00 90.38 118 LEU A O 1
ATOM 902 N N . GLU A 1 119 ? 4.522 -3.902 1.490 1.00 89.25 119 GLU A N 1
ATOM 903 C CA . GLU A 1 119 ? 4.724 -4.206 2.907 1.00 89.25 119 GLU A CA 1
ATOM 904 C C . GLU A 1 119 ? 5.916 -3.431 3.480 1.00 89.25 119 GLU A C 1
ATOM 906 O O . GLU A 1 119 ? 5.783 -2.747 4.497 1.00 89.25 119 GLU A O 1
ATOM 911 N N . GLY A 1 120 ? 7.064 -3.449 2.795 1.00 82.56 120 GLY A N 1
ATOM 912 C CA . GLY A 1 120 ? 8.248 -2.702 3.223 1.00 82.56 120 GLY A CA 1
ATOM 913 C C . GLY A 1 120 ? 7.988 -1.196 3.322 1.00 82.56 120 GLY A C 1
ATOM 914 O O . GLY A 1 120 ? 8.400 -0.541 4.285 1.00 82.56 120 GLY A O 1
ATOM 915 N N . TRP A 1 121 ? 7.256 -0.625 2.364 1.00 86.25 121 TRP A N 1
ATOM 916 C CA . TRP A 1 121 ? 6.810 0.766 2.454 1.00 86.25 121 TRP A CA 1
ATOM 917 C C . TRP A 1 121 ? 5.840 0.984 3.624 1.00 86.25 121 TRP A C 1
ATOM 919 O O . TRP A 1 121 ? 6.016 1.931 4.395 1.00 86.25 121 TRP A O 1
ATOM 929 N N . TRP A 1 122 ? 4.849 0.107 3.787 1.00 89.44 122 TRP A N 1
ATOM 930 C CA . TRP A 1 122 ? 3.825 0.216 4.823 1.00 89.44 122 TRP A CA 1
ATOM 931 C C . TRP A 1 122 ? 4.422 0.190 6.232 1.00 89.44 122 TRP A C 1
ATOM 933 O O . TRP A 1 122 ? 4.109 1.059 7.048 1.00 89.44 122 TRP A O 1
ATOM 943 N N . LEU A 1 123 ? 5.354 -0.728 6.503 1.00 86.56 123 LEU A N 1
ATOM 944 C CA . LEU A 1 123 ? 6.048 -0.820 7.791 1.00 86.56 123 LEU A CA 1
ATOM 945 C C . LEU A 1 123 ? 6.809 0.467 8.130 1.00 86.56 123 LEU A C 1
ATOM 947 O O . LEU A 1 123 ? 6.807 0.901 9.281 1.00 86.56 123 LEU A O 1
ATOM 951 N N . ASN A 1 124 ? 7.400 1.128 7.131 1.00 79.88 124 ASN A N 1
ATOM 952 C CA . ASN A 1 124 ? 8.043 2.427 7.326 1.00 79.88 124 ASN A CA 1
ATOM 953 C C . ASN A 1 124 ? 7.033 3.532 7.667 1.00 79.88 124 ASN A C 1
ATOM 955 O O . ASN A 1 124 ? 7.311 4.371 8.528 1.00 79.88 124 ASN A O 1
ATOM 959 N N . VAL A 1 125 ? 5.866 3.547 7.014 1.00 82.94 125 VAL A N 1
ATOM 960 C CA . VAL A 1 125 ? 4.788 4.502 7.322 1.00 82.94 125 VAL A CA 1
ATOM 961 C C . VAL A 1 125 ? 4.298 4.297 8.754 1.00 82.94 125 VAL A C 1
ATOM 963 O O . VAL A 1 125 ? 4.279 5.253 9.530 1.00 82.94 125 VAL A O 1
ATOM 966 N N . VAL A 1 126 ? 3.977 3.055 9.125 1.00 85.44 126 VAL A N 1
ATOM 967 C CA . VAL A 1 126 ? 3.515 2.702 10.474 1.00 85.44 126 VAL A CA 1
ATOM 968 C C . VAL A 1 126 ? 4.580 3.033 11.517 1.00 85.44 126 VAL A C 1
ATOM 970 O O . VAL A 1 126 ? 4.272 3.688 12.509 1.00 85.44 126 VAL A O 1
ATOM 973 N N . GLY A 1 127 ? 5.843 2.668 11.281 1.00 83.19 127 GLY A N 1
ATOM 974 C CA . GLY A 1 127 ? 6.945 2.962 12.198 1.00 83.19 127 GLY A CA 1
ATOM 975 C C . GLY A 1 127 ? 7.096 4.459 12.478 1.00 83.19 127 GLY A C 1
ATOM 976 O O . GLY A 1 127 ? 7.231 4.862 13.632 1.00 83.19 127 GLY A O 1
ATOM 977 N N . ARG A 1 128 ? 6.982 5.306 11.446 1.00 80.44 128 ARG A N 1
ATOM 978 C CA . ARG A 1 128 ? 6.997 6.769 11.621 1.00 80.44 128 ARG A CA 1
ATOM 979 C C . ARG A 1 128 ? 5.800 7.266 12.423 1.00 80.44 128 ARG A C 1
ATOM 981 O O . ARG A 1 128 ? 5.970 8.150 13.255 1.00 80.44 128 ARG A O 1
ATOM 988 N N . GLN A 1 129 ? 4.614 6.708 12.195 1.00 81.06 129 GLN A N 1
ATOM 989 C CA . GLN A 1 129 ? 3.413 7.104 12.931 1.00 81.06 129 GLN A CA 1
ATOM 990 C C . GLN A 1 129 ? 3.425 6.679 14.397 1.00 81.06 129 GLN A C 1
ATOM 992 O O . GLN A 1 129 ? 2.911 7.407 15.236 1.00 81.06 129 GLN A O 1
ATOM 997 N N . LEU A 1 130 ? 4.027 5.532 14.709 1.00 81.19 130 LEU A N 1
ATOM 998 C CA . LEU A 1 130 ? 4.178 5.066 16.086 1.00 81.19 130 LEU A CA 1
ATOM 999 C C . LEU A 1 130 ? 5.158 5.928 16.896 1.00 81.19 130 LEU A C 1
ATOM 1001 O O . LEU A 1 130 ? 5.040 5.989 18.117 1.00 81.19 130 LEU A O 1
ATOM 1005 N N . ILE A 1 131 ? 6.118 6.576 16.228 1.00 80.44 131 ILE A N 1
ATOM 1006 C CA . ILE A 1 131 ? 7.121 7.446 16.860 1.00 80.44 131 ILE A CA 1
ATOM 1007 C C . ILE A 1 131 ? 6.653 8.908 16.915 1.00 80.44 131 ILE A C 1
ATOM 1009 O O . ILE A 1 131 ? 7.001 9.629 17.848 1.00 80.44 131 ILE A O 1
ATOM 1013 N N . ALA A 1 132 ? 5.901 9.373 15.916 1.00 70.19 132 ALA A N 1
ATOM 1014 C CA . ALA A 1 132 ? 5.484 10.767 15.831 1.00 70.19 132 ALA A CA 1
ATOM 1015 C C . ALA A 1 132 ? 4.511 11.147 16.964 1.00 70.19 132 ALA A C 1
ATOM 1017 O O . ALA A 1 132 ? 3.482 10.506 17.157 1.00 70.19 132 ALA A O 1
ATOM 1018 N N . GLU A 1 133 ? 4.790 12.254 17.663 1.00 58.47 133 GLU A N 1
ATOM 1019 C CA . GLU A 1 133 ? 3.936 12.781 18.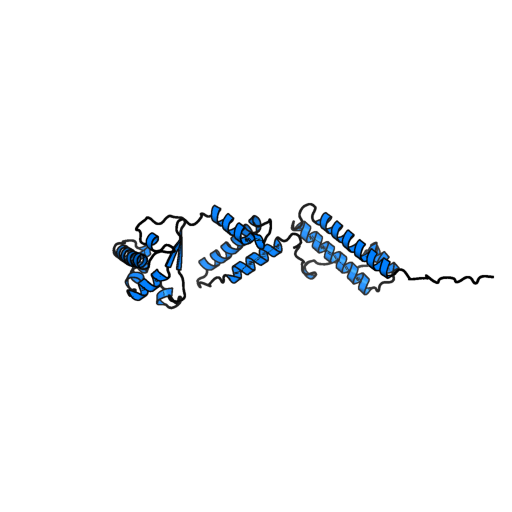746 1.00 58.47 133 GLU A CA 1
ATOM 1020 C C . GLU A 1 133 ? 2.554 13.265 18.262 1.00 58.47 133 GLU A C 1
ATOM 1022 O O . GLU A 1 133 ? 1.635 13.431 19.063 1.00 58.47 133 GLU A O 1
ATOM 1027 N N . GLN A 1 134 ? 2.376 13.474 16.952 1.00 56.75 134 GLN A N 1
ATOM 1028 C CA . GLN A 1 134 ? 1.089 13.806 16.343 1.00 56.75 134 GLN A CA 1
ATOM 1029 C C . GLN A 1 134 ? 0.604 12.649 15.467 1.00 56.75 134 GLN A C 1
ATOM 1031 O O . GLN A 1 134 ? 1.227 12.315 14.456 1.00 56.75 134 GLN A O 1
ATOM 1036 N N . SER A 1 135 ? -0.544 12.065 15.830 1.00 56.53 135 SER A N 1
ATOM 1037 C CA . SER A 1 135 ? -1.205 11.034 15.028 1.00 56.53 135 SER A CA 1
ATOM 1038 C C . SER A 1 135 ? -1.707 11.647 13.719 1.00 56.53 135 SER A C 1
ATOM 1040 O O . SER A 1 135 ? -2.752 12.302 13.685 1.00 56.53 135 SER A O 1
ATOM 1042 N N . SER A 1 136 ? -0.970 11.452 12.631 1.00 65.38 136 SER A N 1
ATOM 1043 C CA . SER A 1 136 ? -1.493 11.750 11.298 1.00 65.38 136 SER A CA 1
ATOM 1044 C C . SER A 1 136 ? -2.391 10.595 10.866 1.00 65.38 136 SER A C 1
ATOM 1046 O O . SER A 1 136 ? -2.051 9.434 11.030 1.00 65.38 136 SER A O 1
ATOM 1048 N N . THR A 1 137 ? -3.575 10.865 10.334 1.00 75.25 137 THR A N 1
ATOM 1049 C CA . THR A 1 137 ? -4.380 9.813 9.696 1.00 75.25 137 THR A CA 1
ATOM 1050 C C . THR A 1 137 ? -3.683 9.345 8.420 1.00 75.25 137 THR A C 1
ATOM 1052 O O . THR A 1 137 ? -3.156 10.189 7.695 1.00 75.25 137 THR A O 1
ATOM 1055 N N . ILE A 1 138 ? -3.712 8.046 8.106 1.00 77.19 138 ILE A N 1
ATOM 1056 C CA . ILE A 1 138 ? -3.221 7.528 6.819 1.00 77.19 138 ILE A CA 1
ATOM 1057 C C . ILE A 1 138 ? -4.405 7.439 5.847 1.00 77.19 138 ILE A C 1
ATOM 1059 O O . ILE A 1 138 ? -5.297 6.616 6.061 1.00 77.19 138 ILE A O 1
ATOM 1063 N N . PRO A 1 139 ? -4.461 8.260 4.783 1.00 79.00 139 PRO A N 1
ATOM 1064 C CA . PRO A 1 139 ? -5.522 8.153 3.792 1.00 79.00 139 PRO A CA 1
ATOM 1065 C C . PRO A 1 139 ? -5.385 6.853 2.997 1.00 79.00 139 PRO A C 1
ATOM 1067 O O . PRO A 1 139 ? -4.300 6.535 2.514 1.00 79.00 139 PRO A O 1
ATOM 1070 N N . VAL A 1 140 ? -6.498 6.152 2.759 1.00 81.50 140 VAL A N 1
ATOM 1071 C CA . VAL A 1 140 ? -6.529 4.942 1.907 1.00 81.50 140 VAL A CA 1
ATOM 1072 C C . VAL A 1 140 ? -5.959 5.221 0.512 1.00 81.50 140 VAL A C 1
ATOM 1074 O O . VAL A 1 140 ? -5.255 4.391 -0.056 1.00 81.50 140 VAL A O 1
ATOM 1077 N N . GLN A 1 141 ? -6.178 6.434 -0.006 1.00 80.06 141 GLN A N 1
ATOM 1078 C CA . GLN A 1 141 ? -5.622 6.887 -1.283 1.00 80.06 141 GLN A CA 1
ATOM 1079 C C . GLN A 1 141 ? -4.091 6.774 -1.348 1.00 80.06 141 GLN A C 1
ATOM 1081 O O . GLN A 1 141 ? -3.559 6.476 -2.408 1.00 80.06 141 GLN A O 1
ATOM 1086 N N . HIS A 1 142 ? -3.369 6.943 -0.234 1.00 79.44 142 HIS A N 1
ATOM 1087 C CA . HIS A 1 142 ? -1.910 6.794 -0.235 1.00 79.44 142 HIS A CA 1
ATOM 1088 C C . HIS A 1 142 ? -1.490 5.351 -0.524 1.00 79.44 142 HIS A C 1
ATOM 1090 O O . HIS A 1 142 ? -0.52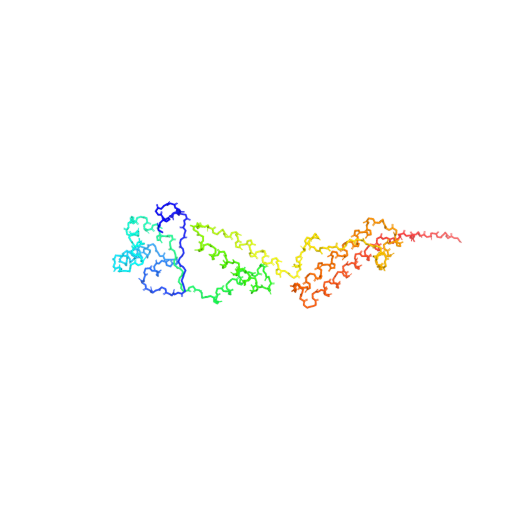5 5.135 -1.250 1.00 79.44 142 HIS A O 1
ATOM 1096 N N . ILE A 1 143 ? -2.228 4.376 0.015 1.00 86.50 143 ILE A N 1
ATOM 1097 C CA . ILE A 1 143 ? -1.971 2.950 -0.214 1.00 86.50 143 ILE A CA 1
ATOM 1098 C C . ILE A 1 143 ? -2.252 2.612 -1.679 1.00 86.50 143 ILE A C 1
ATOM 1100 O O . ILE A 1 143 ? -1.415 1.996 -2.331 1.00 86.50 143 ILE A O 1
ATOM 1104 N N . ILE A 1 144 ? -3.383 3.082 -2.220 1.00 85.12 144 ILE A N 1
ATOM 1105 C CA . ILE A 1 144 ? -3.760 2.866 -3.626 1.00 85.12 144 ILE A CA 1
ATOM 1106 C C . ILE A 1 144 ? -2.710 3.466 -4.567 1.00 85.12 144 ILE A C 1
ATOM 1108 O O . ILE A 1 144 ? -2.242 2.785 -5.481 1.00 85.12 144 ILE A O 1
ATOM 1112 N N . THR A 1 145 ? -2.310 4.721 -4.349 1.00 78.62 145 THR A N 1
ATOM 1113 C CA . THR A 1 145 ? -1.272 5.375 -5.157 1.00 78.62 145 THR A CA 1
ATOM 1114 C C . THR A 1 145 ? 0.041 4.609 -5.073 1.00 78.62 145 THR A C 1
ATOM 1116 O O . THR A 1 145 ? 0.638 4.318 -6.108 1.00 78.62 145 THR A O 1
ATOM 1119 N N . LYS A 1 146 ? 0.460 4.202 -3.867 1.00 84.00 146 LYS A N 1
ATOM 1120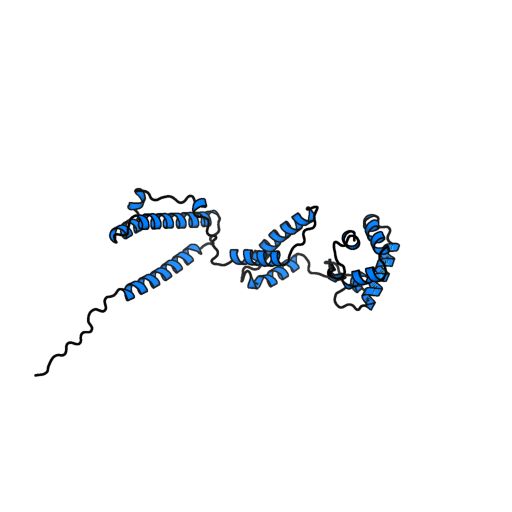 C CA . LYS A 1 146 ? 1.706 3.454 -3.693 1.00 84.00 146 LYS A CA 1
ATOM 1121 C C . LYS A 1 146 ? 1.678 2.095 -4.385 1.00 84.00 146 LYS A C 1
ATOM 1123 O O . LYS A 1 146 ? 2.652 1.738 -5.045 1.00 84.00 146 LYS A O 1
ATOM 1128 N N . ALA A 1 147 ? 0.578 1.356 -4.263 1.00 88.38 147 ALA A N 1
ATOM 1129 C CA . ALA A 1 147 ? 0.404 0.086 -4.953 1.00 88.38 147 ALA A CA 1
ATOM 1130 C C . ALA A 1 147 ? 0.533 0.280 -6.470 1.00 88.38 147 ALA A C 1
ATOM 1132 O O . ALA A 1 147 ? 1.306 -0.427 -7.110 1.00 88.38 147 ALA A O 1
ATOM 1133 N N . ASN A 1 148 ? -0.124 1.297 -7.039 1.00 84.31 148 ASN A N 1
ATOM 1134 C CA . ASN A 1 148 ? -0.003 1.604 -8.465 1.00 84.31 148 ASN A CA 1
ATOM 1135 C C . ASN A 1 148 ? 1.431 1.974 -8.870 1.00 84.31 148 ASN A C 1
ATOM 1137 O O . ASN A 1 148 ? 1.914 1.453 -9.872 1.00 84.31 148 ASN A O 1
ATOM 1141 N N . GLU A 1 149 ? 2.132 2.819 -8.106 1.00 80.62 149 GLU A N 1
ATOM 1142 C CA . GLU A 1 149 ? 3.549 3.140 -8.354 1.00 80.62 149 GLU A CA 1
ATOM 1143 C C . GLU A 1 149 ? 4.414 1.874 -8.428 1.00 80.62 149 GLU A C 1
ATOM 1145 O O . GLU A 1 149 ? 5.193 1.719 -9.366 1.00 80.62 149 GLU A O 1
ATOM 1150 N N . ILE A 1 150 ? 4.239 0.952 -7.477 1.00 81.50 150 ILE A N 1
ATOM 1151 C CA . ILE A 1 150 ? 4.934 -0.343 -7.454 1.00 81.50 150 ILE A CA 1
ATOM 1152 C C . ILE A 1 150 ? 4.545 -1.189 -8.674 1.00 81.50 150 ILE A C 1
ATOM 1154 O O . ILE A 1 150 ? 5.402 -1.753 -9.347 1.00 81.50 150 ILE A O 1
ATOM 1158 N N . GLY A 1 151 ? 3.260 -1.248 -9.019 1.00 84.06 151 GLY A N 1
ATOM 1159 C CA . GLY A 1 151 ? 2.805 -1.941 -10.223 1.00 84.06 151 GLY A CA 1
ATOM 1160 C C . GLY A 1 151 ? 3.454 -1.393 -11.492 1.00 84.06 151 GLY A C 1
ATOM 1161 O O . GLY A 1 151 ? 3.871 -2.154 -12.362 1.00 84.06 151 GLY A O 1
ATOM 1162 N N . HIS A 1 152 ? 3.603 -0.069 -11.587 1.00 78.75 152 HIS A N 1
ATOM 1163 C CA . HIS A 1 152 ? 4.280 0.580 -12.704 1.00 78.75 152 HIS A CA 1
ATOM 1164 C C . HIS A 1 152 ? 5.753 0.186 -12.809 1.00 78.75 152 HIS A C 1
ATOM 1166 O O . HIS A 1 152 ? 6.184 -0.104 -13.922 1.00 78.75 152 HIS A O 1
ATOM 1172 N N . THR A 1 153 ? 6.503 0.127 -11.704 1.00 70.12 153 THR A N 1
ATOM 1173 C CA . THR A 1 153 ? 7.923 -0.273 -11.733 1.00 70.12 153 THR A CA 1
ATOM 1174 C C . THR A 1 153 ? 8.120 -1.749 -12.068 1.00 70.12 153 THR A C 1
ATOM 1176 O O . THR A 1 153 ? 9.165 -2.129 -12.584 1.00 70.12 153 THR A O 1
ATOM 1179 N N . LEU A 1 154 ? 7.115 -2.588 -11.814 1.00 70.88 154 LEU A N 1
ATOM 1180 C CA . LEU A 1 154 ? 7.181 -4.026 -12.074 1.00 70.88 154 LEU A CA 1
ATOM 1181 C C . LEU A 1 154 ? 6.736 -4.421 -13.492 1.00 70.88 154 LEU A C 1
ATOM 1183 O O . LEU A 1 154 ? 6.874 -5.592 -13.873 1.00 70.88 154 LEU A O 1
ATOM 1187 N N . LYS A 1 155 ? 6.252 -3.479 -14.313 1.00 71.88 155 LYS A N 1
ATOM 1188 C CA . LYS A 1 155 ? 5.891 -3.747 -15.716 1.00 71.88 155 LYS A CA 1
ATOM 1189 C C . LYS A 1 155 ? 7.112 -4.190 -16.525 1.00 71.88 155 LYS A C 1
ATOM 1191 O O . LYS A 1 155 ? 8.213 -3.689 -16.336 1.00 71.88 155 LYS A O 1
ATOM 1196 N N . LYS A 1 156 ? 6.890 -5.111 -17.472 1.00 55.31 156 LYS A N 1
ATOM 1197 C CA . LYS A 1 156 ? 7.926 -5.656 -18.375 1.00 55.31 156 LYS A CA 1
ATOM 1198 C C . LYS A 1 156 ? 8.684 -4.594 -19.190 1.00 55.31 156 LYS A C 1
ATOM 1200 O O . LYS A 1 156 ? 9.786 -4.876 -19.629 1.00 55.31 156 LYS A O 1
ATOM 1205 N N . ASP A 1 157 ? 8.117 -3.399 -19.355 1.00 54.97 157 ASP A N 1
ATOM 1206 C CA . ASP A 1 157 ? 8.688 -2.321 -20.176 1.00 54.97 157 ASP A CA 1
ATOM 1207 C C . ASP A 1 157 ? 9.133 -1.092 -19.353 1.00 54.97 157 ASP A C 1
ATOM 1209 O O . ASP A 1 157 ? 9.449 -0.044 -19.915 1.00 54.97 157 ASP A O 1
ATOM 1213 N N . ALA A 1 158 ? 9.118 -1.168 -18.019 1.00 54.97 158 ALA A N 1
ATOM 1214 C CA . ALA A 1 158 ? 9.343 -0.009 -17.155 1.00 54.97 158 ALA A CA 1
ATOM 1215 C C . ALA A 1 158 ? 10.817 0.154 -16.767 1.00 54.97 158 ALA A C 1
ATOM 1217 O O . ALA A 1 158 ? 11.181 0.052 -15.598 1.00 54.97 158 ALA A O 1
ATOM 1218 N N . LEU A 1 159 ? 11.669 0.444 -17.749 1.00 60.19 159 LEU A N 1
ATOM 1219 C CA . LEU A 1 159 ? 13.006 0.945 -17.449 1.00 60.19 159 LEU A CA 1
ATOM 1220 C C . LEU A 1 159 ? 12.903 2.439 -17.091 1.00 60.19 159 LEU A C 1
ATOM 1222 O O . LEU A 1 159 ? 12.405 3.223 -17.906 1.00 60.19 159 LEU A O 1
ATOM 1226 N N . PRO A 1 160 ? 13.326 2.859 -15.883 1.00 58.12 160 PRO A N 1
ATOM 1227 C CA . PRO A 1 160 ? 13.266 4.261 -15.493 1.00 58.12 160 PRO A CA 1
ATOM 1228 C C . PRO A 1 160 ? 14.179 5.086 -16.404 1.00 58.12 160 PRO A C 1
ATOM 1230 O O . PRO A 1 160 ? 15.347 4.751 -16.593 1.00 58.12 160 PRO A O 1
ATOM 1233 N N . LEU A 1 161 ? 13.637 6.158 -16.982 1.00 60.69 161 LEU A N 1
ATOM 1234 C CA . LEU A 1 161 ? 14.417 7.141 -17.729 1.00 60.69 161 LEU A CA 1
ATOM 1235 C C . LEU A 1 161 ? 14.967 8.169 -16.745 1.00 60.69 161 LEU A C 1
ATOM 1237 O O . LEU A 1 161 ? 14.200 8.800 -16.017 1.00 60.69 161 LEU A O 1
ATOM 1241 N N . ASP A 1 162 ? 16.284 8.330 -16.730 1.00 65.81 162 ASP A N 1
ATOM 1242 C CA . ASP A 1 162 ? 16.938 9.352 -15.928 1.00 65.81 162 ASP A CA 1
ATOM 1243 C C . ASP A 1 162 ? 16.966 10.698 -16.652 1.00 65.81 162 ASP A C 1
ATOM 1245 O O . ASP A 1 162 ? 16.935 10.781 -17.884 1.00 65.81 162 ASP A O 1
ATOM 1249 N N . ASP A 1 163 ? 17.067 11.766 -15.862 1.00 70.69 163 ASP A N 1
ATOM 1250 C CA . ASP A 1 163 ? 17.342 13.100 -16.383 1.00 70.69 163 ASP A CA 1
ATOM 1251 C C . ASP A 1 163 ? 18.682 13.085 -17.152 1.00 70.69 163 ASP A C 1
ATOM 1253 O O . ASP A 1 163 ? 19.701 12.664 -16.588 1.00 70.69 163 ASP A O 1
ATOM 1257 N N . PRO A 1 164 ? 18.726 13.562 -18.413 1.00 64.19 164 PRO A N 1
ATOM 1258 C CA . PRO A 1 164 ? 19.968 13.704 -19.170 1.00 64.19 164 PRO A CA 1
ATOM 1259 C C . PRO A 1 164 ? 21.081 14.444 -18.412 1.00 64.19 164 PRO A C 1
ATOM 1261 O O . PRO A 1 164 ? 22.254 14.105 -18.576 1.00 64.19 164 PRO A O 1
ATOM 1264 N N . ALA A 1 165 ? 20.736 15.413 -17.556 1.00 69.88 165 ALA A N 1
ATOM 1265 C CA . ALA A 1 165 ? 21.705 16.150 -16.746 1.00 69.88 165 ALA A CA 1
ATOM 1266 C C . ALA A 1 165 ? 22.387 15.270 -15.681 1.00 69.88 165 ALA A C 1
ATOM 1268 O O . ALA A 1 165 ? 23.538 15.515 -15.329 1.00 69.88 165 ALA A O 1
ATOM 1269 N N . ALA A 1 166 ? 21.710 14.222 -15.201 1.00 71.00 166 ALA A N 1
ATOM 1270 C CA . ALA A 1 166 ? 22.247 13.279 -14.221 1.00 71.00 166 ALA A CA 1
ATOM 1271 C C . ALA A 1 166 ? 23.128 12.181 -14.850 1.00 71.00 166 ALA A C 1
ATOM 1273 O O . ALA A 1 166 ? 23.830 11.473 -14.130 1.00 71.00 166 ALA A O 1
ATOM 1274 N N . LEU A 1 167 ? 23.089 12.018 -16.178 1.00 73.94 167 LEU A N 1
ATOM 1275 C CA . LEU A 1 167 ? 23.827 10.982 -16.913 1.00 73.94 167 LEU A CA 1
ATOM 1276 C C . LEU A 1 167 ? 25.224 11.424 -17.383 1.00 73.94 167 LEU A C 1
ATOM 1278 O O . LEU A 1 167 ? 25.910 10.617 -18.009 1.00 73.94 167 LEU A O 1
ATOM 1282 N N . GLU A 1 168 ? 25.630 12.673 -17.112 1.00 80.25 168 GLU A N 1
ATOM 1283 C CA . GLU A 1 168 ? 26.913 13.258 -17.553 1.00 80.25 168 GLU A CA 1
ATOM 1284 C C . GLU A 1 168 ? 27.203 12.977 -19.044 1.00 80.25 168 GLU A C 1
ATOM 1286 O O . GLU A 1 168 ? 28.277 12.512 -19.432 1.00 80.25 168 GLU A O 1
ATOM 1291 N N . VAL A 1 169 ? 26.196 13.201 -19.898 1.00 83.88 169 VAL A N 1
ATOM 1292 C CA . VAL A 1 169 ? 26.250 12.830 -21.319 1.00 83.88 169 VAL A CA 1
ATOM 1293 C C . VAL A 1 169 ? 27.369 13.589 -22.033 1.00 83.88 169 VAL A C 1
ATOM 1295 O O . VAL A 1 169 ? 27.415 14.817 -22.017 1.00 83.88 169 VAL A O 1
ATOM 1298 N N . LYS A 1 170 ? 28.256 12.844 -22.704 1.00 85.69 170 LYS A N 1
ATOM 1299 C CA . LYS A 1 170 ? 29.356 13.398 -23.501 1.00 85.69 170 LYS A CA 1
ATOM 1300 C C . LYS A 1 170 ? 28.816 14.307 -24.614 1.00 85.69 170 LYS A C 1
ATOM 1302 O O . LYS A 1 170 ? 27.989 13.878 -25.418 1.00 85.69 170 LYS A O 1
ATOM 1307 N N . GLU A 1 171 ? 29.352 15.521 -24.701 1.00 86.81 171 GLU A N 1
ATOM 1308 C CA . GLU A 1 171 ? 29.097 16.429 -25.821 1.00 86.81 171 GLU A CA 1
ATOM 1309 C C . GLU A 1 171 ? 29.806 15.981 -27.110 1.00 86.81 171 GLU A C 1
ATOM 1311 O O . GLU A 1 171 ? 30.744 15.171 -27.106 1.00 86.81 171 GLU A O 1
ATOM 1316 N N . TYR A 1 172 ? 29.332 16.525 -28.229 1.00 88.88 172 TYR A N 1
ATOM 1317 C CA . TYR A 1 172 ? 29.908 16.301 -29.547 1.00 88.88 172 TYR A CA 1
ATOM 1318 C C . TYR A 1 172 ? 31.397 16.686 -29.587 1.00 88.88 172 TYR A C 1
ATOM 1320 O O . TYR A 1 172 ? 31.793 17.737 -29.083 1.00 88.88 172 TYR A O 1
ATOM 1328 N N . SER A 1 173 ? 32.230 15.853 -30.216 1.00 91.44 173 SER A N 1
ATOM 1329 C CA . SER A 1 173 ? 33.630 16.190 -30.483 1.00 91.44 173 SER A CA 1
ATOM 1330 C C . SER A 1 173 ? 34.114 15.692 -31.842 1.00 91.44 173 SER A C 1
ATOM 1332 O O . SER A 1 173 ? 33.550 14.756 -32.402 1.00 91.44 173 SER A O 1
ATOM 1334 N N . ASP A 1 174 ? 35.228 16.237 -32.343 1.00 88.94 174 ASP A N 1
ATOM 1335 C CA . ASP A 1 174 ? 35.838 15.842 -33.631 1.00 88.94 174 ASP A CA 1
ATOM 1336 C C . ASP A 1 174 ? 36.122 14.333 -33.745 1.00 88.94 174 ASP A C 1
ATOM 1338 O O . ASP A 1 174 ? 36.200 13.768 -34.837 1.00 88.94 174 ASP A O 1
ATOM 1342 N N . GLY A 1 175 ? 36.276 13.643 -32.611 1.00 89.31 175 GLY A N 1
ATOM 1343 C CA . GLY A 1 175 ? 36.423 12.189 -32.582 1.00 89.31 175 GLY A CA 1
ATOM 1344 C C . GLY A 1 175 ? 35.180 11.434 -33.071 1.00 89.31 175 GLY A C 1
ATOM 1345 O O . GLY A 1 175 ? 35.311 10.310 -33.563 1.00 89.31 175 GLY A O 1
ATOM 1346 N N . ASP A 1 176 ? 33.996 12.041 -32.968 1.00 91.38 176 ASP A N 1
ATOM 1347 C CA . ASP A 1 176 ? 32.713 11.448 -33.355 1.00 91.38 176 ASP A CA 1
ATOM 1348 C C . ASP A 1 176 ? 32.524 11.389 -34.875 1.00 91.38 176 ASP A C 1
ATOM 1350 O O . ASP A 1 176 ? 31.820 10.503 -35.358 1.00 91.38 176 ASP A O 1
ATOM 1354 N N . GLU A 1 177 ? 33.252 12.203 -35.646 1.00 91.50 177 GLU A N 1
ATOM 1355 C CA . GLU A 1 177 ? 33.249 12.174 -37.122 1.00 91.50 177 GLU A CA 1
ATOM 1356 C C . GLU A 1 177 ? 33.707 10.818 -37.699 1.00 91.50 177 GLU A C 1
ATOM 1358 O O . GLU A 1 177 ? 33.424 10.471 -38.847 1.00 91.50 177 GLU A O 1
ATOM 1363 N N . LYS A 1 178 ? 34.391 9.991 -36.898 1.00 92.88 178 LYS A N 1
ATOM 1364 C CA . LYS A 1 178 ? 34.802 8.633 -37.296 1.00 92.88 178 LYS A CA 1
ATOM 1365 C C . LYS A 1 178 ? 33.674 7.599 -37.176 1.00 92.88 178 LYS A C 1
ATOM 1367 O O . LYS A 1 178 ? 33.811 6.495 -37.709 1.00 92.88 178 LYS A O 1
ATOM 1372 N N . ARG A 1 179 ? 32.576 7.911 -36.477 1.00 91.00 179 ARG A N 1
ATOM 1373 C CA . ARG A 1 179 ? 31.436 6.999 -36.278 1.00 91.00 179 ARG A CA 1
ATOM 1374 C C . ARG A 1 179 ? 30.707 6.776 -37.605 1.00 91.00 179 ARG A C 1
ATOM 1376 O O . ARG A 1 179 ? 30.472 7.711 -38.364 1.00 91.00 179 ARG A O 1
ATOM 1383 N N . ILE A 1 180 ? 30.293 5.535 -37.864 1.00 93.00 180 ILE A N 1
ATOM 1384 C CA . ILE A 1 180 ? 29.623 5.164 -39.122 1.00 93.00 180 ILE A CA 1
ATOM 1385 C C . ILE A 1 180 ? 28.335 5.971 -39.332 1.00 93.00 180 ILE A C 1
ATOM 1387 O O . ILE A 1 180 ? 28.154 6.531 -40.408 1.00 93.00 180 ILE A O 1
ATOM 1391 N N . PHE A 1 181 ? 27.488 6.091 -38.305 1.00 91.69 181 PHE A N 1
ATOM 1392 C CA . PHE A 1 181 ? 26.225 6.825 -38.425 1.00 91.69 181 PHE A CA 1
ATOM 1393 C C . PHE A 1 181 ? 26.437 8.326 -38.679 1.00 91.69 181 PHE A C 1
ATOM 1395 O O . PHE A 1 181 ? 25.720 8.913 -39.479 1.00 91.69 181 PHE A O 1
ATOM 1402 N N . VAL A 1 182 ? 27.472 8.939 -38.093 1.00 94.12 182 VAL A N 1
ATOM 1403 C CA . VAL A 1 182 ? 27.825 10.345 -38.361 1.00 94.12 182 VAL A CA 1
ATOM 1404 C C . VAL A 1 182 ? 28.256 10.513 -39.816 1.00 94.12 182 VAL A C 1
ATOM 1406 O O . VAL A 1 182 ? 27.735 11.374 -40.520 1.00 94.12 182 VAL A O 1
ATOM 1409 N N . ARG A 1 183 ? 29.118 9.623 -40.325 1.00 94.38 183 ARG A N 1
ATOM 1410 C CA . ARG A 1 183 ? 29.515 9.624 -41.743 1.00 94.38 183 ARG A CA 1
ATOM 1411 C C . ARG A 1 183 ? 28.327 9.442 -42.689 1.00 94.38 183 ARG A C 1
ATOM 1413 O O . ARG A 1 183 ? 28.304 10.064 -43.748 1.00 94.38 183 ARG A O 1
ATOM 1420 N N . GLN A 1 184 ? 27.354 8.610 -42.320 1.00 93.12 184 GLN A N 1
ATOM 1421 C CA . GLN A 1 184 ? 26.119 8.428 -43.086 1.00 93.12 184 GLN A CA 1
ATOM 1422 C C . GLN A 1 184 ? 25.283 9.713 -43.100 1.00 93.12 184 GLN A C 1
ATOM 1424 O O . GLN A 1 184 ? 24.916 10.165 -44.181 1.00 93.12 184 GLN A O 1
ATOM 1429 N N . LEU A 1 185 ? 25.063 10.351 -41.943 1.00 93.31 185 LEU A N 1
ATOM 1430 C CA . LEU A 1 185 ? 24.347 11.631 -41.839 1.00 93.31 185 LEU A CA 1
ATOM 1431 C C . LEU A 1 185 ? 25.028 12.751 -42.644 1.00 93.31 185 LEU A C 1
ATOM 1433 O O . LEU A 1 185 ? 24.355 13.555 -43.288 1.00 93.31 185 LEU A O 1
ATOM 1437 N N . ARG A 1 186 ? 26.365 12.775 -42.666 1.00 91.88 186 ARG A N 1
ATOM 1438 C CA . ARG A 1 186 ? 27.151 13.690 -43.509 1.00 91.88 186 ARG A CA 1
ATOM 1439 C C . ARG A 1 186 ? 26.958 13.416 -44.998 1.00 91.88 186 ARG A C 1
ATOM 1441 O O . ARG A 1 186 ? 26.816 14.357 -45.774 1.00 91.88 186 ARG A O 1
ATOM 1448 N N . ALA A 1 187 ? 26.929 12.146 -45.402 1.00 93.50 187 ALA A N 1
ATOM 1449 C CA . ALA A 1 187 ? 26.750 11.759 -46.801 1.00 93.50 187 ALA A CA 1
ATOM 1450 C C . ALA A 1 187 ? 25.385 12.190 -47.360 1.00 93.50 187 ALA A C 1
ATOM 1452 O O . ALA A 1 187 ? 25.299 12.570 -48.526 1.00 93.50 187 ALA A O 1
ATOM 1453 N N . ILE A 1 188 ? 24.348 12.198 -46.519 1.00 92.25 188 ILE A N 1
ATOM 1454 C CA . ILE A 1 188 ? 23.014 12.710 -46.867 1.00 92.25 188 ILE A CA 1
ATOM 1455 C C . ILE A 1 188 ? 22.842 14.214 -46.579 1.00 92.25 188 ILE A C 1
ATOM 1457 O O . ILE A 1 188 ? 21.726 14.722 -46.613 1.00 92.25 188 ILE A O 1
ATOM 1461 N N . GLN A 1 189 ? 23.942 14.932 -46.316 1.00 92.44 189 GLN A N 1
ATOM 1462 C CA . GLN A 1 189 ? 23.994 16.393 -46.164 1.00 92.44 189 GLN A CA 1
ATOM 1463 C C . GLN A 1 189 ? 23.055 16.959 -45.084 1.00 92.44 189 GLN A C 1
ATOM 1465 O O . GLN A 1 189 ? 22.506 18.053 -45.224 1.00 92.44 189 GLN A O 1
ATOM 1470 N N . ILE A 1 190 ? 22.882 16.230 -43.978 1.00 93.56 190 ILE A N 1
ATOM 1471 C CA . ILE A 1 190 ? 22.130 16.724 -42.819 1.00 93.56 190 ILE A CA 1
ATOM 1472 C C . ILE A 1 190 ? 22.890 17.881 -42.157 1.00 93.56 190 ILE A C 1
ATOM 1474 O O . ILE A 1 190 ? 24.114 17.855 -42.038 1.00 93.56 190 ILE A O 1
ATOM 1478 N N . ALA A 1 191 ? 22.150 18.898 -41.709 1.00 93.12 191 ALA A N 1
ATOM 1479 C CA . ALA A 1 191 ? 22.719 20.067 -41.044 1.00 93.12 191 ALA A CA 1
ATOM 1480 C C . ALA A 1 191 ? 23.418 19.712 -39.718 1.00 93.12 191 ALA A C 1
ATOM 1482 O O . ALA A 1 191 ? 22.904 18.903 -38.943 1.00 93.12 191 ALA A O 1
ATOM 1483 N N . ASP A 1 192 ? 24.523 20.401 -39.422 1.00 90.81 192 ASP A N 1
ATOM 1484 C CA . ASP A 1 192 ? 25.411 20.155 -38.271 1.00 90.81 192 ASP A CA 1
ATOM 1485 C C . ASP A 1 192 ? 24.664 20.017 -36.943 1.00 90.81 192 ASP A C 1
ATOM 1487 O O . ASP A 1 192 ? 24.853 19.042 -36.223 1.00 90.81 192 ASP A O 1
ATOM 1491 N N . ARG A 1 193 ? 23.711 20.915 -36.671 1.00 91.75 193 ARG A N 1
ATOM 1492 C CA . ARG A 1 193 ? 22.888 20.884 -35.451 1.00 91.75 193 ARG A CA 1
ATOM 1493 C C . ARG A 1 193 ? 22.152 19.552 -35.248 1.00 91.75 193 ARG A C 1
ATOM 1495 O O . ARG A 1 193 ? 22.003 19.088 -34.118 1.00 91.75 193 ARG A O 1
ATOM 1502 N N . HIS A 1 194 ? 21.653 18.941 -36.322 1.00 90.56 194 HIS A N 1
ATOM 1503 C CA . HIS A 1 194 ? 20.961 17.653 -36.235 1.00 90.56 194 HIS A CA 1
ATOM 1504 C C . HIS A 1 194 ? 21.945 16.502 -36.020 1.00 90.56 194 HIS A C 1
ATOM 1506 O O . HIS A 1 194 ? 21.607 15.536 -35.342 1.00 90.56 194 HIS A O 1
ATOM 1512 N N . ILE A 1 195 ? 23.164 16.617 -36.549 1.00 91.81 195 ILE A N 1
ATOM 1513 C CA . ILE A 1 195 ? 24.234 15.642 -36.318 1.00 91.81 195 ILE A CA 1
ATOM 1514 C C . ILE A 1 195 ? 24.685 15.702 -34.858 1.00 91.81 195 ILE A C 1
ATOM 1516 O O . ILE A 1 195 ? 24.744 14.663 -34.206 1.00 91.81 195 ILE A O 1
ATOM 1520 N N . GLU A 1 196 ? 24.911 16.899 -34.317 1.00 91.81 196 GLU A N 1
ATOM 1521 C CA . GLU A 1 196 ? 25.215 17.107 -32.895 1.00 91.81 196 GLU A CA 1
ATOM 1522 C C . GLU A 1 196 ? 24.114 16.531 -31.998 1.00 91.81 196 GLU A C 1
ATOM 1524 O O . GLU A 1 196 ? 24.405 15.801 -31.052 1.00 91.81 196 GLU A O 1
ATOM 1529 N N . SER A 1 197 ? 22.845 16.783 -32.342 1.00 89.69 197 SER A N 1
ATOM 1530 C CA . SER A 1 197 ? 21.695 16.241 -31.604 1.00 89.69 197 SER A CA 1
ATOM 1531 C C . SER A 1 197 ? 21.650 14.709 -31.658 1.00 89.69 197 SER A C 1
ATOM 1533 O O . SER A 1 197 ? 21.464 14.064 -30.631 1.00 89.69 197 SER A O 1
ATOM 1535 N N . ALA A 1 198 ? 21.890 14.109 -32.828 1.00 90.00 198 ALA A N 1
ATOM 1536 C CA . ALA A 1 198 ? 21.927 12.655 -32.983 1.00 90.00 198 ALA A CA 1
ATOM 1537 C C . ALA A 1 198 ? 23.084 12.013 -32.199 1.00 90.00 198 ALA A C 1
ATOM 1539 O O . ALA A 1 198 ? 22.921 10.949 -31.600 1.00 90.00 198 ALA A O 1
ATOM 1540 N N . VAL A 1 199 ? 24.254 12.660 -32.176 1.00 92.69 199 VAL A N 1
ATOM 1541 C CA . VAL A 1 199 ? 25.406 12.222 -31.375 1.00 92.69 199 VAL A CA 1
ATOM 1542 C C . VAL A 1 199 ? 25.099 12.323 -29.881 1.00 92.69 199 VAL A C 1
ATOM 1544 O O . VAL A 1 199 ? 25.393 11.388 -29.133 1.00 92.69 199 VAL A O 1
ATOM 1547 N N . TYR A 1 200 ? 24.460 13.410 -29.449 1.00 90.50 200 TYR A N 1
ATOM 1548 C CA . TYR A 1 200 ? 24.022 13.585 -28.067 1.00 90.50 200 TYR A CA 1
ATOM 1549 C C . TYR A 1 200 ? 23.015 12.504 -27.646 1.00 90.50 200 TYR A C 1
ATOM 1551 O O . TYR A 1 200 ? 23.204 11.850 -26.619 1.00 90.50 200 TYR A O 1
ATOM 1559 N N . ASP A 1 201 ? 21.989 12.245 -28.462 1.00 89.00 201 ASP A N 1
ATOM 1560 C CA . ASP A 1 201 ? 20.991 11.205 -28.196 1.00 89.00 201 ASP A CA 1
ATOM 1561 C C . ASP A 1 201 ? 21.617 9.803 -28.139 1.00 89.00 201 ASP A C 1
ATOM 1563 O O . ASP A 1 201 ? 21.259 9.002 -27.269 1.00 89.00 201 ASP A O 1
ATOM 1567 N N . TYR A 1 202 ? 22.597 9.521 -29.007 1.00 90.31 202 TYR A N 1
ATOM 1568 C CA . TYR A 1 202 ? 23.379 8.283 -28.969 1.00 90.31 202 TYR A CA 1
ATOM 1569 C C . TYR A 1 202 ? 24.103 8.118 -27.625 1.00 90.31 202 TYR A C 1
ATOM 1571 O O . TYR A 1 202 ? 23.996 7.067 -26.984 1.00 90.31 202 TYR A O 1
ATOM 1579 N N . TYR A 1 203 ? 24.814 9.152 -27.165 1.00 90.44 203 TYR A N 1
ATOM 1580 C CA . TYR A 1 203 ? 25.528 9.093 -25.890 1.00 90.44 203 TYR A CA 1
ATOM 1581 C C . TYR A 1 203 ? 24.579 9.024 -24.693 1.00 90.44 203 TYR A C 1
ATOM 1583 O O . TYR A 1 203 ? 24.862 8.280 -23.751 1.00 90.44 203 TYR A O 1
ATOM 1591 N N . ARG A 1 204 ? 23.427 9.703 -24.749 1.00 88.31 204 ARG A N 1
ATOM 1592 C CA . ARG A 1 204 ? 22.383 9.609 -23.722 1.00 88.31 204 ARG A CA 1
ATOM 1593 C C . ARG A 1 204 ? 21.853 8.184 -23.600 1.00 88.31 204 ARG A C 1
ATOM 1595 O O . ARG A 1 204 ? 21.826 7.635 -22.501 1.00 88.31 204 ARG A O 1
ATOM 1602 N N . ALA A 1 205 ? 21.469 7.565 -24.717 1.00 86.12 205 ALA A N 1
ATOM 1603 C CA . ALA A 1 205 ? 20.967 6.192 -24.725 1.00 86.12 205 ALA A CA 1
ATOM 1604 C C . ALA A 1 205 ? 22.028 5.193 -24.230 1.00 86.12 205 ALA A C 1
ATOM 1606 O O . ALA A 1 205 ? 21.715 4.276 -23.469 1.00 86.12 205 ALA A O 1
ATOM 1607 N N . TYR A 1 206 ? 23.293 5.394 -24.610 1.00 86.19 206 TYR A N 1
ATOM 1608 C CA . TYR A 1 206 ? 24.408 4.570 -24.146 1.00 86.19 206 TYR A CA 1
ATOM 1609 C C . TYR A 1 206 ? 24.650 4.703 -22.633 1.00 86.19 206 TYR A C 1
ATOM 1611 O O . TYR A 1 206 ? 24.808 3.691 -21.943 1.00 86.19 206 TYR A O 1
ATOM 1619 N N . ALA A 1 207 ? 24.655 5.930 -22.105 1.00 85.81 207 ALA A N 1
ATOM 1620 C CA . ALA A 1 207 ? 24.822 6.198 -20.678 1.00 85.81 207 ALA A CA 1
ATOM 1621 C C . ALA A 1 207 ? 23.671 5.596 -19.859 1.00 85.81 207 ALA A C 1
ATOM 1623 O O . ALA A 1 207 ? 23.920 4.915 -18.862 1.00 85.81 207 ALA A O 1
ATOM 1624 N N . GLN A 1 208 ? 22.433 5.755 -20.336 1.00 82.81 208 GLN A N 1
ATOM 1625 C CA . GLN A 1 208 ? 21.242 5.172 -19.722 1.00 82.81 208 GLN A CA 1
ATOM 1626 C C . GLN A 1 208 ? 21.322 3.637 -19.673 1.00 82.81 208 GLN A C 1
ATOM 1628 O O . GLN A 1 208 ? 21.186 3.051 -18.601 1.00 82.81 208 GLN A O 1
ATOM 1633 N N . ARG A 1 209 ? 21.641 2.978 -20.800 1.00 82.25 209 ARG A N 1
ATOM 1634 C CA . ARG A 1 209 ? 21.830 1.513 -20.865 1.00 82.25 209 ARG A CA 1
ATOM 1635 C C . ARG A 1 209 ? 22.951 1.037 -19.940 1.00 82.25 209 ARG A C 1
ATOM 1637 O O . ARG A 1 209 ? 22.805 0.024 -19.261 1.00 82.25 209 ARG A O 1
ATOM 1644 N N . SER A 1 210 ? 24.055 1.778 -19.880 1.00 80.19 210 SER A N 1
ATOM 1645 C CA . SER A 1 210 ? 25.190 1.457 -19.005 1.00 80.19 210 SER A CA 1
ATOM 1646 C C . SER A 1 210 ? 24.830 1.589 -17.525 1.00 80.19 210 SER A C 1
ATOM 1648 O O . SER A 1 210 ? 25.296 0.803 -16.702 1.00 80.19 210 SER A O 1
ATOM 1650 N N . LYS A 1 211 ? 24.003 2.575 -17.163 1.00 76.00 211 LYS A N 1
ATOM 1651 C CA . LYS A 1 211 ? 23.499 2.742 -15.798 1.00 76.00 211 LYS A CA 1
ATOM 1652 C C . LYS A 1 211 ? 22.532 1.622 -15.424 1.00 76.00 211 LYS A C 1
ATOM 1654 O O . LYS A 1 211 ? 22.748 0.985 -14.399 1.00 76.00 211 LYS A O 1
ATOM 1659 N N . TRP A 1 212 ? 21.574 1.301 -16.292 1.00 78.00 212 TRP A N 1
ATOM 1660 C CA . TRP A 1 212 ? 20.672 0.166 -16.092 1.00 78.00 212 TRP A CA 1
ATOM 1661 C C . TRP A 1 212 ? 21.425 -1.156 -15.895 1.00 78.00 212 TRP A C 1
ATOM 1663 O O . TRP A 1 212 ? 21.085 -1.924 -15.000 1.00 78.00 212 TRP A O 1
ATOM 1673 N N . ALA A 1 213 ? 22.490 -1.397 -16.667 1.00 69.00 213 ALA A N 1
ATOM 1674 C CA . ALA A 1 213 ? 23.338 -2.575 -16.497 1.00 69.00 213 ALA A CA 1
ATOM 1675 C C . ALA A 1 213 ? 24.107 -2.571 -15.161 1.00 69.00 213 ALA A C 1
ATOM 1677 O O . ALA A 1 213 ? 24.160 -3.594 -14.484 1.00 69.00 213 ALA A O 1
ATOM 1678 N N . ARG A 1 214 ? 24.678 -1.428 -14.746 1.00 68.50 214 ARG A N 1
ATOM 1679 C CA . ARG A 1 214 ? 25.387 -1.301 -13.454 1.00 68.50 214 ARG A CA 1
ATOM 1680 C C . ARG A 1 214 ? 24.468 -1.477 -12.248 1.00 68.50 214 ARG A C 1
ATOM 1682 O O . ARG A 1 214 ? 24.903 -2.007 -11.233 1.00 68.50 214 ARG A O 1
ATOM 1689 N N . GLU A 1 215 ? 23.229 -1.017 -12.358 1.00 65.38 215 GLU A N 1
ATOM 1690 C CA . GLU A 1 215 ? 22.213 -1.095 -11.302 1.00 65.38 215 GLU A CA 1
ATOM 1691 C C . GLU A 1 215 ? 21.392 -2.394 -11.369 1.00 65.38 215 GLU A C 1
ATOM 1693 O O . GLU A 1 215 ? 20.451 -2.567 -10.600 1.00 65.38 215 GLU A O 1
ATOM 1698 N N . ASN A 1 216 ? 21.769 -3.324 -12.258 1.00 54.81 216 ASN A N 1
ATOM 1699 C CA . ASN A 1 216 ? 21.132 -4.628 -12.442 1.00 54.81 216 ASN A CA 1
ATOM 1700 C C . ASN A 1 216 ? 19.616 -4.535 -12.731 1.00 54.81 216 ASN A C 1
ATOM 1702 O O . ASN A 1 216 ? 18.838 -5.391 -12.317 1.00 54.81 216 ASN A O 1
ATOM 1706 N N . LEU A 1 217 ? 19.207 -3.477 -13.442 1.00 58.94 217 LEU A N 1
ATOM 1707 C CA . LEU A 1 217 ? 17.818 -3.181 -13.824 1.00 58.94 217 LEU A CA 1
ATOM 1708 C C . LEU A 1 217 ? 17.375 -3.910 -15.104 1.00 58.94 217 LEU A C 1
ATOM 1710 O O . LEU A 1 217 ? 16.241 -3.747 -15.538 1.00 58.94 217 LEU A O 1
ATOM 1714 N N . ILE A 1 218 ? 18.275 -4.677 -15.723 1.00 61.06 218 ILE A N 1
ATOM 1715 C CA . ILE A 1 218 ? 18.050 -5.430 -16.960 1.00 61.06 218 ILE A CA 1
ATOM 1716 C C . ILE A 1 218 ? 18.185 -6.916 -16.618 1.00 61.06 218 ILE A C 1
ATOM 1718 O O . ILE A 1 218 ? 19.242 -7.327 -16.133 1.00 61.06 218 ILE A O 1
ATOM 1722 N N . LEU A 1 219 ? 17.156 -7.727 -16.882 1.00 51.50 219 LEU A N 1
ATOM 1723 C CA . LEU A 1 219 ? 17.260 -9.183 -16.737 1.00 51.50 219 LEU A CA 1
ATOM 1724 C C . LEU A 1 219 ? 18.054 -9.802 -17.899 1.00 51.50 219 LEU A C 1
ATOM 1726 O O . LEU A 1 219 ? 18.159 -9.244 -18.996 1.00 51.50 219 LEU A O 1
ATOM 1730 N N . GLU A 1 220 ? 18.600 -10.997 -17.673 1.00 48.19 220 GLU A N 1
ATOM 1731 C CA . GLU A 1 220 ? 19.341 -11.742 -18.692 1.00 48.19 220 GLU A CA 1
ATOM 1732 C C . GLU A 1 220 ? 18.458 -11.974 -19.939 1.00 48.19 220 GLU A C 1
ATOM 1734 O O . GLU A 1 220 ? 17.368 -12.535 -19.848 1.00 48.19 220 GLU A O 1
ATOM 1739 N N . ASN A 1 221 ? 18.940 -11.522 -21.105 1.00 52.19 221 ASN A N 1
ATOM 1740 C CA . ASN A 1 221 ? 18.281 -11.519 -22.427 1.00 52.19 221 ASN A CA 1
ATOM 1741 C C . ASN A 1 221 ? 17.235 -10.421 -22.724 1.00 52.19 221 ASN A C 1
ATOM 1743 O O . ASN A 1 221 ? 16.890 -10.252 -23.895 1.00 52.19 221 ASN A O 1
ATOM 1747 N N . GLU A 1 222 ? 16.794 -9.600 -21.762 1.00 60.09 222 GLU A N 1
ATOM 1748 C CA . GLU A 1 222 ? 15.794 -8.541 -22.037 1.00 60.09 222 GLU A CA 1
ATOM 1749 C C . GLU A 1 222 ? 16.290 -7.487 -23.035 1.00 60.09 222 GLU A C 1
ATOM 1751 O O . GLU A 1 222 ? 15.545 -7.050 -23.913 1.00 60.09 222 GLU A O 1
ATOM 1756 N N . LEU A 1 223 ? 17.566 -7.106 -22.943 1.00 66.94 223 LEU A N 1
ATOM 1757 C CA . LEU A 1 223 ? 18.152 -6.105 -23.834 1.00 66.94 223 LEU A CA 1
ATOM 1758 C C . LEU A 1 223 ? 18.218 -6.596 -25.286 1.00 66.94 223 LEU A C 1
ATOM 1760 O O . LEU A 1 223 ? 17.934 -5.836 -26.206 1.00 66.94 223 LEU A O 1
ATOM 1764 N N . GLY A 1 224 ? 18.549 -7.874 -25.485 1.00 70.38 224 GLY A N 1
ATOM 1765 C CA . GLY A 1 224 ? 18.594 -8.485 -26.813 1.00 70.38 224 GLY A CA 1
ATOM 1766 C C . GLY A 1 224 ? 17.202 -8.655 -27.424 1.00 70.38 224 GLY A C 1
ATOM 1767 O O . GLY A 1 224 ? 17.024 -8.482 -28.628 1.00 70.38 224 GLY A O 1
ATOM 1768 N N . ASP A 1 225 ? 16.193 -8.954 -26.606 1.00 66.12 225 ASP A N 1
ATOM 1769 C CA . ASP A 1 225 ? 14.794 -9.010 -27.042 1.00 66.12 225 ASP A CA 1
ATOM 1770 C C . ASP A 1 225 ? 14.269 -7.628 -27.433 1.00 66.12 225 ASP A C 1
ATOM 1772 O O . ASP A 1 225 ? 13.561 -7.490 -28.435 1.00 66.12 225 ASP A O 1
ATOM 1776 N N . TYR A 1 226 ? 14.633 -6.605 -26.659 1.00 70.06 226 TYR A N 1
ATOM 1777 C CA . TYR A 1 226 ? 14.302 -5.220 -26.959 1.00 70.06 226 TYR A CA 1
ATOM 1778 C C . TYR A 1 226 ? 14.971 -4.745 -28.253 1.00 70.06 226 TYR A C 1
ATOM 1780 O O . TYR A 1 226 ? 14.276 -4.233 -29.129 1.00 70.06 226 TYR A O 1
ATOM 1788 N N . ASP A 1 227 ? 16.280 -4.969 -28.409 1.00 77.81 227 ASP A N 1
ATOM 1789 C CA . ASP A 1 227 ? 17.024 -4.579 -29.611 1.00 77.81 227 ASP A CA 1
ATOM 1790 C C . ASP A 1 227 ? 16.416 -5.245 -30.863 1.00 77.81 227 ASP A C 1
ATOM 1792 O O . ASP A 1 227 ? 16.134 -4.557 -31.842 1.00 77.81 227 ASP A O 1
ATOM 1796 N N . ARG A 1 228 ? 16.058 -6.539 -30.802 1.00 80.25 228 ARG A N 1
ATOM 1797 C CA . ARG A 1 228 ? 15.373 -7.232 -31.913 1.00 80.25 228 ARG A CA 1
ATOM 1798 C C . ARG A 1 228 ? 14.015 -6.624 -32.265 1.00 80.25 228 ARG A C 1
ATOM 1800 O O . ARG A 1 228 ? 13.702 -6.463 -33.442 1.00 80.25 228 ARG A O 1
ATOM 1807 N N . LYS A 1 229 ? 13.191 -6.290 -31.265 1.00 77.81 229 LYS A N 1
ATOM 1808 C CA . LYS A 1 229 ? 11.894 -5.623 -31.496 1.00 77.81 229 LYS A CA 1
ATOM 1809 C C . LYS A 1 229 ? 12.076 -4.229 -32.088 1.00 77.81 229 LYS A C 1
ATOM 1811 O O . LYS A 1 229 ? 11.267 -3.808 -32.916 1.00 77.81 229 LYS A O 1
ATOM 1816 N N . LEU A 1 230 ? 13.103 -3.511 -31.641 1.00 80.50 230 LEU A N 1
ATOM 1817 C CA . LEU A 1 230 ? 13.415 -2.172 -32.114 1.00 80.50 230 LEU A CA 1
ATOM 1818 C C . LEU A 1 230 ? 13.869 -2.211 -33.576 1.00 80.50 230 LEU A C 1
ATOM 1820 O O . LEU A 1 230 ? 13.328 -1.463 -34.387 1.00 80.50 230 LEU A O 1
ATOM 1824 N N . GLU A 1 231 ? 14.785 -3.115 -33.923 1.00 87.12 231 GLU A N 1
ATOM 1825 C CA . GLU A 1 231 ? 15.234 -3.350 -35.300 1.00 87.12 231 GLU A CA 1
ATOM 1826 C C . GLU A 1 231 ? 14.064 -3.706 -36.223 1.00 87.12 231 GLU A C 1
ATOM 1828 O O . GLU A 1 231 ? 13.873 -3.052 -37.245 1.00 87.12 231 GLU A O 1
ATOM 1833 N N . ASP A 1 232 ? 13.223 -4.666 -35.829 1.00 88.38 232 ASP A N 1
ATOM 1834 C CA . ASP A 1 232 ? 12.028 -5.068 -36.582 1.00 88.38 232 ASP A CA 1
ATOM 1835 C C . ASP A 1 232 ? 11.043 -3.897 -36.776 1.00 88.38 232 ASP A C 1
ATOM 1837 O O . ASP A 1 232 ? 10.500 -3.689 -37.862 1.00 88.38 232 ASP A O 1
ATOM 1841 N N . SER A 1 233 ? 10.852 -3.071 -35.743 1.00 82.19 233 SER A N 1
ATOM 1842 C CA . SER A 1 233 ? 9.980 -1.892 -35.816 1.00 82.19 233 SER A CA 1
ATOM 1843 C C . SER A 1 233 ? 10.527 -0.818 -36.760 1.00 82.19 233 SER A C 1
ATOM 1845 O O . SER A 1 233 ? 9.769 -0.251 -37.552 1.00 82.19 233 SER A O 1
ATOM 1847 N N . TRP A 1 234 ? 11.832 -0.541 -36.702 1.00 85.25 234 TRP A N 1
ATOM 1848 C CA . TRP A 1 234 ? 12.475 0.425 -37.594 1.00 85.25 234 TRP A CA 1
ATOM 1849 C C . TRP A 1 234 ? 12.546 -0.072 -39.030 1.00 85.25 234 TRP A C 1
ATOM 1851 O O . TRP A 1 234 ? 12.313 0.728 -39.933 1.00 85.25 234 TRP A O 1
ATOM 1861 N N . GLN A 1 235 ? 12.785 -1.366 -39.245 1.00 88.62 235 GLN A N 1
ATOM 1862 C CA . GLN A 1 235 ? 12.765 -1.962 -40.577 1.00 88.62 235 GLN A CA 1
ATOM 1863 C C . GLN A 1 235 ? 11.388 -1.785 -41.222 1.00 88.62 235 GLN A C 1
ATOM 1865 O O . GLN A 1 235 ? 11.301 -1.250 -42.320 1.00 88.62 235 GLN A O 1
ATOM 1870 N N . ARG A 1 236 ? 10.297 -2.105 -40.509 1.00 86.06 236 ARG A N 1
ATOM 1871 C CA . ARG A 1 236 ? 8.930 -1.887 -41.023 1.00 86.06 236 ARG A CA 1
ATOM 1872 C C . ARG A 1 236 ? 8.645 -0.426 -41.355 1.00 86.06 236 ARG A C 1
ATOM 1874 O O . ARG A 1 236 ? 7.961 -0.141 -42.336 1.00 86.06 236 ARG A O 1
ATOM 1881 N N . LYS A 1 237 ? 9.132 0.501 -40.525 1.00 85.56 237 LYS A N 1
ATOM 1882 C CA . LYS A 1 237 ? 8.955 1.936 -40.769 1.00 85.56 237 LYS A CA 1
ATOM 1883 C C . LYS A 1 237 ? 9.732 2.384 -42.009 1.00 85.56 237 LYS A C 1
ATOM 1885 O O . LYS A 1 237 ? 9.166 3.083 -42.843 1.00 85.56 237 LYS A O 1
ATOM 1890 N N . LEU A 1 238 ? 10.986 1.949 -42.134 1.00 84.75 238 LEU A N 1
ATOM 1891 C CA . LEU A 1 238 ? 11.830 2.215 -43.295 1.00 84.75 238 LEU A CA 1
ATOM 1892 C C . LEU A 1 238 ? 11.195 1.662 -44.572 1.00 84.75 238 LEU A C 1
ATOM 1894 O O . LEU A 1 238 ? 11.046 2.406 -45.533 1.00 84.75 238 LEU A O 1
ATOM 1898 N N . ASP A 1 239 ? 10.761 0.400 -44.562 1.00 86.56 239 ASP A N 1
ATOM 1899 C CA . ASP A 1 239 ? 10.105 -0.237 -45.706 1.00 86.56 239 ASP A CA 1
ATOM 1900 C C . ASP A 1 239 ? 8.858 0.558 -46.131 1.00 86.56 239 ASP A C 1
ATOM 1902 O O . ASP A 1 239 ? 8.648 0.808 -47.317 1.00 86.56 239 ASP A O 1
ATOM 1906 N N . GLY A 1 240 ? 8.063 1.033 -45.164 1.00 83.94 240 GLY A N 1
ATOM 1907 C CA . GLY A 1 240 ? 6.909 1.896 -45.423 1.00 83.94 240 GLY A CA 1
ATOM 1908 C C . GLY A 1 240 ? 7.270 3.246 -46.060 1.00 83.94 240 GLY A C 1
ATOM 1909 O O . GLY A 1 240 ? 6.608 3.671 -47.008 1.00 83.94 240 GLY A O 1
ATOM 1910 N N . GLU A 1 241 ? 8.320 3.917 -45.579 1.00 81.25 241 GLU A N 1
ATOM 1911 C CA . GLU A 1 241 ? 8.797 5.189 -46.148 1.00 81.25 241 GLU A CA 1
ATOM 1912 C C . GLU A 1 241 ? 9.459 5.006 -47.530 1.00 81.25 241 GLU A C 1
ATOM 1914 O O . GLU A 1 241 ? 9.303 5.854 -48.413 1.00 81.25 241 GLU A O 1
ATOM 1919 N N . CYS A 1 242 ? 10.137 3.879 -47.767 1.00 75.06 242 CYS A N 1
ATOM 1920 C CA . CYS A 1 242 ? 10.679 3.512 -49.076 1.00 75.06 242 CYS A CA 1
ATOM 1921 C C . CYS A 1 242 ? 9.566 3.270 -50.105 1.00 75.06 242 CYS A C 1
ATOM 1923 O O . CYS A 1 242 ? 9.619 3.838 -51.192 1.00 75.06 242 CYS A O 1
ATOM 1925 N N . ILE A 1 243 ? 8.512 2.527 -49.746 1.00 72.62 243 ILE A N 1
ATOM 1926 C CA . ILE A 1 243 ? 7.336 2.327 -50.616 1.00 72.62 243 ILE A CA 1
ATOM 1927 C C . ILE A 1 243 ? 6.660 3.668 -50.946 1.00 72.62 243 ILE A C 1
ATOM 1929 O O . ILE A 1 243 ? 6.216 3.884 -52.071 1.00 72.62 243 ILE A O 1
ATOM 1933 N N . ALA A 1 244 ? 6.599 4.597 -49.988 1.00 65.25 244 ALA A N 1
ATOM 1934 C CA . ALA A 1 244 ? 6.005 5.918 -50.199 1.00 65.25 244 ALA A CA 1
ATOM 1935 C C . ALA A 1 244 ? 6.857 6.860 -51.075 1.00 65.25 244 ALA A C 1
ATOM 1937 O O . ALA A 1 244 ? 6.332 7.848 -51.589 1.00 65.25 244 ALA A O 1
ATOM 1938 N N . SER A 1 245 ? 8.156 6.584 -51.228 1.00 61.69 245 SER A N 1
ATOM 1939 C CA . SER A 1 245 ? 9.105 7.415 -51.984 1.00 61.69 245 SER A CA 1
ATOM 1940 C C . SER A 1 245 ? 9.472 6.848 -53.359 1.00 61.69 245 SER A C 1
ATOM 1942 O O . SER A 1 245 ? 10.160 7.529 -54.124 1.00 61.69 245 SER A O 1
ATOM 1944 N N . GLU A 1 246 ? 8.978 5.658 -53.721 1.00 53.22 246 GLU A N 1
ATOM 1945 C CA . GLU A 1 246 ? 9.064 5.157 -55.094 1.00 53.22 246 GLU A CA 1
ATOM 1946 C C . GLU A 1 246 ? 8.291 6.091 -56.044 1.00 53.22 246 GLU A C 1
ATOM 1948 O O . GLU A 1 246 ? 7.093 6.332 -55.853 1.00 53.22 246 GLU A O 1
ATOM 1953 N N . PRO A 1 247 ? 8.930 6.644 -57.093 1.00 54.38 247 PRO A N 1
ATOM 1954 C CA . PRO A 1 247 ? 8.207 7.447 -58.059 1.00 54.38 247 PRO A CA 1
ATOM 1955 C C . PRO A 1 247 ? 7.206 6.554 -58.798 1.00 54.38 247 PRO A C 1
ATOM 1957 O O . PRO A 1 247 ? 7.593 5.579 -59.444 1.00 54.38 247 PRO A O 1
ATOM 1960 N N . GLN A 1 248 ? 5.924 6.935 -58.785 1.00 56.41 248 GLN A N 1
ATOM 1961 C CA . GLN A 1 248 ? 4.934 6.460 -59.756 1.00 56.41 248 GLN A CA 1
ATOM 1962 C C . GLN A 1 248 ? 5.332 6.948 -61.160 1.00 56.41 248 GLN A C 1
ATOM 1964 O O . GLN A 1 248 ? 4.744 7.878 -61.710 1.00 56.41 248 GLN A O 1
ATOM 1969 N N . SER A 1 249 ? 6.371 6.360 -61.749 1.00 46.59 249 SER A N 1
ATOM 1970 C CA . SER A 1 249 ? 6.756 6.629 -63.129 1.00 46.59 249 SER A CA 1
ATOM 1971 C C . SER A 1 249 ? 6.210 5.534 -64.050 1.00 46.59 249 SER A C 1
ATOM 1973 O O . SER A 1 249 ? 6.652 4.392 -64.031 1.00 46.59 249 SER A O 1
ATOM 1975 N N . ALA A 1 250 ? 5.230 5.961 -64.854 1.00 46.56 250 ALA A N 1
ATOM 1976 C CA . ALA A 1 250 ? 4.788 5.415 -66.137 1.00 46.56 250 ALA A CA 1
ATOM 1977 C C . ALA A 1 250 ? 4.034 4.067 -66.170 1.00 46.56 250 ALA A C 1
ATOM 1979 O O . ALA A 1 250 ? 4.497 3.087 -66.746 1.00 46.56 250 ALA A O 1
ATOM 1980 N N . LEU A 1 251 ? 2.760 4.095 -65.766 1.00 46.19 251 LEU A N 1
ATOM 1981 C CA . LEU A 1 251 ? 1.711 3.433 -66.553 1.00 46.19 251 LEU A CA 1
ATOM 1982 C C . LEU A 1 251 ? 1.154 4.450 -67.561 1.00 46.19 251 LEU A C 1
ATOM 1984 O O . LEU A 1 251 ? 0.106 5.049 -67.339 1.00 46.19 251 LEU A O 1
ATOM 1988 N N . VAL A 1 252 ? 1.878 4.684 -68.658 1.00 48.38 252 VAL A N 1
ATOM 1989 C CA . VAL A 1 252 ? 1.277 5.274 -69.863 1.00 48.38 252 VAL A CA 1
ATOM 1990 C C . VAL A 1 252 ? 0.957 4.104 -70.794 1.00 48.38 252 VAL A C 1
ATOM 1992 O O . VAL A 1 252 ? 1.893 3.427 -71.224 1.00 48.38 252 VAL A O 1
ATOM 1995 N N . PRO A 1 253 ? -0.320 3.815 -71.101 1.00 44.56 253 PRO A N 1
ATOM 1996 C CA . PRO A 1 253 ? -0.647 2.838 -72.123 1.00 44.56 253 PRO A CA 1
ATOM 1997 C C . PRO A 1 253 ? -0.269 3.446 -73.473 1.00 44.56 253 PRO A C 1
ATOM 1999 O O . PRO A 1 253 ? -0.829 4.458 -73.890 1.00 44.56 253 PRO A O 1
ATOM 2002 N N . TYR A 1 254 ? 0.732 2.871 -74.134 1.00 40.34 254 TYR A N 1
ATOM 2003 C CA . TYR A 1 254 ? 1.063 3.235 -75.505 1.00 40.34 254 TYR A CA 1
ATOM 2004 C C . TYR A 1 254 ? 0.000 2.608 -76.418 1.00 40.34 254 TYR A C 1
ATOM 2006 O O . TYR A 1 254 ? 0.075 1.424 -76.746 1.00 40.34 254 TYR A O 1
ATOM 2014 N N . ASP A 1 255 ? -1.018 3.390 -76.780 1.00 50.84 255 ASP A N 1
ATOM 2015 C CA . ASP A 1 255 ? -1.934 3.075 -77.878 1.00 50.84 255 ASP A CA 1
ATOM 2016 C C . ASP A 1 255 ? -1.132 3.031 -79.187 1.00 50.84 255 ASP A C 1
ATOM 2018 O O . ASP A 1 255 ? -0.605 4.046 -79.649 1.00 50.84 255 ASP A O 1
ATOM 2022 N N . TRP A 1 256 ? -1.028 1.851 -79.796 1.00 35.44 256 TRP A N 1
ATOM 2023 C CA . TRP A 1 256 ? -0.542 1.707 -81.167 1.00 35.44 256 TRP A CA 1
ATOM 2024 C C . TRP A 1 256 ? -1.737 1.739 -82.132 1.00 35.44 256 TRP A C 1
ATOM 2026 O O . TRP A 1 256 ? -2.653 0.929 -81.965 1.00 35.44 256 TRP A O 1
ATOM 2036 N N . PRO A 1 257 ? -1.770 2.621 -83.150 1.00 47.12 257 PRO A N 1
ATOM 2037 C CA . PRO A 1 257 ? -2.851 2.614 -84.117 1.00 47.12 257 PRO A CA 1
ATOM 2038 C C . PRO A 1 257 ? -2.656 1.477 -85.125 1.00 47.12 257 PRO A C 1
ATOM 2040 O O . PRO A 1 257 ? -1.575 1.263 -85.674 1.00 47.12 257 PRO A O 1
ATOM 2043 N N . VAL A 1 258 ? -3.748 0.760 -85.368 1.00 47.56 258 VAL A N 1
ATOM 2044 C CA . VAL A 1 258 ? -3.884 -0.248 -86.418 1.00 47.56 258 VAL A CA 1
ATOM 2045 C C . VAL A 1 258 ? -3.855 0.438 -87.786 1.00 47.56 258 VAL A C 1
ATOM 2047 O O . VAL A 1 258 ? -4.678 1.317 -88.045 1.00 47.56 258 VAL A O 1
ATOM 2050 N N . ASN A 1 259 ? -2.934 0.009 -88.650 1.00 43.84 259 ASN A N 1
ATOM 2051 C CA . ASN A 1 259 ? -3.127 -0.116 -90.099 1.00 43.84 259 ASN A CA 1
ATOM 2052 C C . ASN A 1 259 ? -2.107 -1.100 -90.674 1.00 43.84 259 ASN A C 1
ATOM 2054 O O . ASN A 1 259 ? -0.897 -0.895 -90.430 1.00 43.84 259 ASN A O 1
#

Sequence (259 aa):
MESFSAGVFQAEKTTFFLITTATAVAGSALAKLREGVSQQDRKEALDLLRQAAEESDNKMTAAARKKFLSLTDDEARLLLSRTTVYDNHPNLTDVTSDIEAELVLVAPGKTDLAAQYLEGWWLNVVGRQLIAEQSSTIPVQHIITKANEIGHTLKKDALPLDDPAALEVKEYSDGDEKRIFVRQLRAIQIADRHIESAVYDYYRAYAQRSKWARENLILENELGDYDRKLEDSWQRKLDGECIASEPQSALVPYDWPVN

InterPro domains:
  IPR046913 ABC-three component systems, C-terminal domain 7 [PF20283] (181-239)

pLDDT: mean 79.81, std 14.38, range [35.44, 94.38]

Radius of gyration: 34.41 Å; chains: 1; bounding box: 65×39×130 Å

Organism: NCBI:txid2116655